Protein AF-A0A9D7GYU9-F1 (afdb_monomer)

Foldseek 3Di:
DDDDDDDDDDDDDDDDDDDDDPPDDDDDDPDDPPDDDDDDDPDDDDPADPQDDQADDDFFDFDPDPAQGKGADAPVRPAGWIWGQHPRTIDIGGDPQGHQDCQWDDQFPDTEHSQKFKEFFAFAAPFPQFDAQPPVNDAPPQWDWDQGPVRHIGTTGDRDPGPGIDIDRDPPPPDPQWDDDPNGRYIYHDHD

Solvent-accessible surface area (backbone atoms only — not comparable to full-atom values): 12347 Å² total; per-residue (Å²): 136,89,84,81,86,84,84,85,82,84,81,88,77,93,76,82,95,72,96,75,87,82,87,76,85,83,81,78,80,79,77,80,83,85,71,84,85,83,79,92,74,92,78,81,85,64,92,47,54,92,87,57,70,84,47,71,71,60,66,69,37,79,37,92,60,62,72,74,43,61,32,59,32,50,52,92,20,79,41,31,29,38,35,35,23,49,89,46,20,27,46,58,47,75,46,90,60,70,56,74,55,83,55,69,43,82,26,84,93,43,73,27,51,44,71,38,29,31,37,42,54,51,54,41,62,65,81,68,85,51,43,73,53,49,96,85,73,56,53,59,94,74,36,34,82,41,75,33,100,85,76,46,69,15,27,32,74,36,85,52,80,44,62,78,37,46,65,39,74,64,77,75,75,52,61,90,59,36,44,74,42,87,92,54,63,36,32,47,36,58,56,88

Structure (mmCIF, N/CA/C/O backbone):
data_AF-A0A9D7GYU9-F1
#
_entry.id   AF-A0A9D7GYU9-F1
#
loop_
_atom_site.group_PDB
_atom_site.id
_atom_site.type_symbol
_atom_site.label_atom_id
_atom_site.label_alt_id
_atom_site.label_comp_id
_atom_site.label_asym_id
_atom_site.label_entity_id
_atom_site.label_seq_id
_atom_site.pdbx_PDB_ins_code
_atom_site.Cartn_x
_atom_site.Cartn_y
_atom_site.Cartn_z
_atom_site.occupancy
_atom_site.B_iso_or_equiv
_atom_site.auth_seq_id
_atom_site.auth_comp_id
_atom_site.auth_asym_id
_atom_site.auth_atom_id
_atom_site.pdbx_PDB_model_num
ATOM 1 N N . MET A 1 1 ? -8.289 -46.573 12.418 1.00 48.44 1 MET A N 1
ATOM 2 C CA . MET A 1 1 ? -9.273 -45.706 13.102 1.00 48.44 1 MET A CA 1
ATOM 3 C C . MET A 1 1 ? -10.042 -44.966 12.017 1.00 48.44 1 MET A C 1
ATOM 5 O O . MET A 1 1 ? -9.411 -44.419 11.126 1.00 48.44 1 MET A O 1
ATOM 9 N N . LYS A 1 2 ? -11.371 -45.110 11.992 1.00 43.56 2 LYS A N 1
ATOM 10 C CA . LYS A 1 2 ? -12.272 -44.644 10.923 1.00 43.56 2 LYS A CA 1
ATOM 11 C C . LYS A 1 2 ? -12.723 -43.215 11.248 1.00 43.56 2 LYS A C 1
ATOM 13 O O . LYS A 1 2 ? -13.426 -43.038 12.236 1.00 43.56 2 LYS A O 1
ATOM 18 N N . THR A 1 3 ? -12.351 -42.227 10.442 1.00 52.41 3 THR A N 1
ATOM 19 C CA . THR A 1 3 ? -12.890 -40.858 10.519 1.00 52.41 3 THR A CA 1
ATOM 20 C C . THR A 1 3 ? -13.956 -40.697 9.441 1.00 52.41 3 THR A C 1
ATOM 22 O O . THR A 1 3 ? -13.675 -40.839 8.253 1.00 52.41 3 THR A O 1
ATOM 25 N N . ALA A 1 4 ? -15.200 -40.4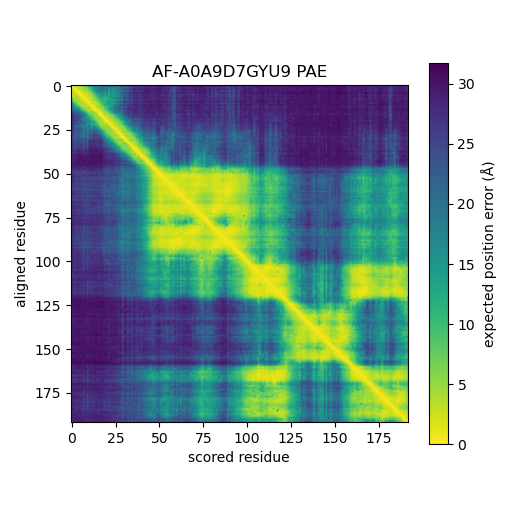81 9.865 1.00 52.06 4 ALA A N 1
ATOM 26 C CA . ALA A 1 4 ? -16.350 -40.300 8.989 1.00 52.06 4 ALA A CA 1
ATOM 27 C C . ALA A 1 4 ? -16.451 -38.837 8.526 1.00 52.06 4 ALA A C 1
ATOM 29 O O . ALA A 1 4 ? -16.429 -37.925 9.351 1.00 52.06 4 ALA A O 1
ATOM 30 N N . LEU A 1 5 ? -16.587 -38.629 7.212 1.00 56.00 5 LEU A N 1
ATOM 31 C CA . LEU A 1 5 ? -17.027 -37.365 6.619 1.00 56.00 5 LEU A CA 1
ATOM 32 C C . LEU A 1 5 ? -18.536 -37.201 6.853 1.00 56.00 5 LEU A C 1
ATOM 34 O O . LEU A 1 5 ? -19.323 -38.029 6.397 1.00 56.00 5 LEU A O 1
ATOM 38 N N . GLY A 1 6 ? -18.938 -36.122 7.523 1.00 53.62 6 GLY A N 1
ATOM 39 C CA . GLY A 1 6 ? -20.327 -35.670 7.572 1.00 53.62 6 GLY A CA 1
ATOM 40 C C . GLY A 1 6 ? -20.597 -34.664 6.455 1.00 53.62 6 GLY A C 1
ATOM 41 O O . GLY A 1 6 ? -20.073 -33.555 6.488 1.00 53.62 6 GLY A O 1
ATOM 42 N N . VAL A 1 7 ? -21.408 -35.050 5.470 1.00 51.19 7 VAL A N 1
ATOM 43 C CA . VAL A 1 7 ? -21.969 -34.146 4.455 1.00 51.19 7 VAL A CA 1
ATOM 44 C C . VAL A 1 7 ? -23.262 -33.560 5.023 1.00 51.19 7 VAL A C 1
ATOM 46 O O . VAL A 1 7 ? -24.203 -34.305 5.291 1.00 51.19 7 VAL A O 1
ATOM 49 N N . VAL A 1 8 ? -23.323 -32.241 5.218 1.00 58.25 8 VAL A N 1
ATOM 50 C CA . VAL A 1 8 ? -24.561 -31.546 5.605 1.00 58.25 8 VAL A CA 1
ATOM 51 C C . VAL A 1 8 ? -25.258 -31.065 4.335 1.00 58.25 8 VAL A C 1
ATOM 53 O O . VAL A 1 8 ? -24.829 -30.106 3.699 1.00 58.25 8 VAL A O 1
ATOM 56 N N . ALA A 1 9 ? -26.332 -31.756 3.958 1.00 47.09 9 ALA A N 1
ATOM 57 C CA . ALA A 1 9 ? -27.260 -31.317 2.925 1.00 47.09 9 ALA A CA 1
ATOM 58 C C . ALA A 1 9 ? -28.289 -30.361 3.547 1.00 47.09 9 ALA A C 1
ATOM 60 O O . ALA A 1 9 ? -29.052 -30.762 4.426 1.00 47.09 9 ALA A O 1
ATOM 61 N N . CYS A 1 10 ? -28.330 -29.108 3.093 1.00 46.62 10 CYS A N 1
ATOM 62 C CA . CYS A 1 10 ? -29.360 -28.152 3.494 1.00 46.62 10 CYS A CA 1
ATOM 63 C C . CYS A 1 10 ? -30.424 -28.087 2.389 1.00 46.62 10 CYS A C 1
ATOM 65 O O . CYS A 1 10 ? -30.183 -27.543 1.313 1.00 46.62 10 CYS A O 1
ATOM 67 N N . SER A 1 11 ? -31.580 -28.709 2.633 1.00 55.97 11 SER A N 1
ATOM 68 C CA . SER A 1 11 ? -32.730 -28.682 1.722 1.00 55.97 11 SER A CA 1
ATOM 69 C C . SER A 1 11 ? -33.543 -27.408 1.957 1.00 55.97 11 SER A C 1
ATOM 71 O O . SER A 1 11 ? -34.073 -27.214 3.049 1.00 55.97 11 SER A O 1
ATOM 73 N N . LEU A 1 12 ? -33.659 -26.541 0.945 1.00 42.69 12 LEU A N 1
ATOM 74 C CA . LEU A 1 12 ? -34.546 -25.375 0.983 1.00 42.69 12 LEU A CA 1
ATOM 75 C C . LEU A 1 12 ? -36.003 -25.818 0.782 1.00 42.69 12 LEU A C 1
ATOM 77 O O . LEU A 1 12 ? -36.376 -26.251 -0.304 1.00 42.69 12 LEU A O 1
ATOM 81 N N . SER A 1 13 ? -36.838 -25.651 1.808 1.00 50.25 13 SER A N 1
ATOM 82 C CA . SER A 1 13 ? -38.298 -25.605 1.662 1.00 50.25 13 SER A CA 1
ATOM 83 C C . SER A 1 13 ? -38.768 -24.163 1.835 1.00 50.25 13 SER A C 1
ATOM 85 O O . SER A 1 13 ? -38.603 -23.573 2.901 1.00 50.25 13 SER A O 1
ATOM 87 N N . LEU A 1 14 ? -39.339 -23.591 0.772 1.00 56.06 14 LEU A N 1
ATOM 88 C CA . LEU A 1 14 ? -40.090 -22.337 0.820 1.00 56.06 14 LEU A CA 1
ATOM 89 C C . LEU A 1 14 ? -41.450 -22.603 1.470 1.00 56.06 14 LEU A C 1
ATOM 91 O O . LEU A 1 14 ? -42.262 -23.248 0.828 1.00 56.06 14 LEU A O 1
ATOM 95 N N . PHE A 1 15 ? -41.722 -22.066 2.663 1.00 49.41 15 PHE A N 1
ATOM 96 C CA . PHE A 1 15 ? -43.059 -21.605 3.072 1.00 49.41 15 PHE A CA 1
ATOM 97 C C . PHE A 1 15 ? -42.962 -20.678 4.304 1.00 49.41 15 PHE A C 1
ATOM 99 O O . PHE A 1 15 ? -42.423 -21.053 5.336 1.00 49.41 15 PHE A O 1
ATOM 106 N N . ALA A 1 16 ? -43.511 -19.469 4.148 1.00 46.59 16 ALA A N 1
ATOM 107 C CA . ALA A 1 16 ? -44.140 -18.605 5.157 1.00 46.59 16 ALA A CA 1
ATOM 108 C C . ALA A 1 16 ? -43.408 -18.276 6.489 1.00 46.59 16 ALA A C 1
ATOM 110 O O . ALA A 1 16 ? -43.445 -19.016 7.466 1.00 46.59 16 ALA A O 1
ATOM 111 N N . THR A 1 17 ? -42.869 -17.049 6.532 1.00 57.91 17 THR A N 1
ATOM 112 C CA . THR A 1 17 ? -42.846 -16.092 7.665 1.00 57.91 17 THR A CA 1
ATOM 113 C C . THR A 1 17 ? -42.891 -16.644 9.095 1.00 57.91 17 THR A C 1
ATOM 115 O O . THR A 1 17 ? -43.937 -16.661 9.738 1.00 57.91 17 THR A O 1
ATOM 118 N N . THR A 1 18 ? -41.715 -16.930 9.648 1.00 49.97 18 THR A N 1
ATOM 119 C CA . THR A 1 18 ? -41.396 -16.750 11.075 1.00 49.97 18 THR A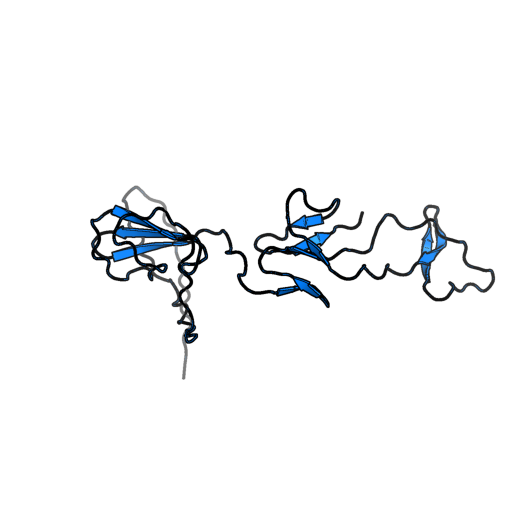 CA 1
ATOM 120 C C . THR A 1 18 ? -39.909 -16.400 11.199 1.00 49.97 18 THR A C 1
ATOM 122 O O . THR A 1 18 ? -39.066 -16.979 10.518 1.00 49.97 18 THR A O 1
ATOM 125 N N . LEU A 1 19 ? -39.587 -15.396 12.020 1.00 53.81 19 LEU A N 1
ATOM 126 C CA . LEU A 1 19 ? -38.215 -14.990 12.340 1.00 53.81 19 LEU A CA 1
ATOM 127 C C . LEU A 1 19 ? -37.494 -16.146 13.048 1.00 53.81 19 LEU A C 1
ATOM 129 O O . LEU A 1 19 ? -37.768 -16.422 14.214 1.00 53.81 19 LEU A O 1
ATOM 133 N N . ILE A 1 20 ? -36.563 -16.798 12.352 1.00 48.88 20 ILE A N 1
ATOM 134 C CA . ILE A 1 20 ? -35.617 -17.745 12.946 1.00 48.88 20 ILE A CA 1
ATOM 135 C C . ILE A 1 20 ? -34.271 -17.032 13.048 1.00 48.88 20 ILE A C 1
ATOM 137 O O . ILE A 1 20 ? -33.632 -16.720 12.044 1.00 48.88 20 ILE A O 1
ATOM 141 N N . ALA A 1 21 ? -33.852 -16.757 14.281 1.00 46.12 21 ALA A N 1
ATOM 142 C CA . ALA A 1 21 ? -32.497 -16.338 14.589 1.00 46.12 21 ALA A CA 1
ATOM 143 C C . ALA A 1 21 ? -31.527 -17.483 14.247 1.00 46.12 21 ALA A C 1
ATOM 145 O O . ALA A 1 21 ? -31.523 -18.524 14.904 1.00 46.12 21 ALA A O 1
ATOM 146 N N . CYS A 1 22 ? -30.701 -17.296 13.217 1.00 38.34 22 CYS A N 1
ATOM 147 C CA . CYS A 1 22 ? -29.569 -18.174 12.937 1.00 38.34 22 CYS A CA 1
ATOM 148 C C . CYS A 1 22 ? -28.406 -17.827 13.874 1.00 38.34 22 CYS A C 1
ATOM 150 O O . CYS A 1 22 ? -27.553 -17.002 13.559 1.00 38.34 22 CYS A O 1
ATOM 152 N N . SER A 1 23 ? -28.355 -18.495 15.023 1.00 55.38 23 SER A N 1
ATOM 153 C CA . SER A 1 23 ? -27.147 -18.601 15.844 1.00 55.38 23 SER A CA 1
ATOM 154 C C . SER A 1 23 ? -26.212 -19.637 15.208 1.00 55.38 23 SER A C 1
ATOM 156 O O . SER A 1 23 ? -26.235 -20.810 15.571 1.00 55.38 23 SER A O 1
ATOM 158 N N . GLY A 1 24 ? -25.434 -19.228 14.205 1.00 40.31 24 GLY A N 1
ATOM 159 C CA . GLY A 1 24 ? -24.415 -20.060 13.558 1.00 40.31 24 GLY A CA 1
ATOM 160 C C . GLY A 1 24 ? -23.018 -19.643 14.003 1.00 40.31 24 GLY A C 1
ATOM 161 O O . GLY A 1 24 ? -22.477 -18.668 13.494 1.00 40.31 24 GLY A O 1
ATOM 162 N N . GLY A 1 25 ? -22.459 -20.362 14.978 1.00 42.97 25 GLY A N 1
ATOM 163 C CA . GLY A 1 25 ? -21.083 -20.196 15.440 1.00 42.97 25 GLY A CA 1
ATOM 164 C C . GLY A 1 25 ? -20.057 -20.739 14.442 1.00 42.97 25 GLY A C 1
ATOM 165 O O . GLY A 1 25 ? -20.310 -21.720 13.746 1.00 42.97 25 GLY A O 1
ATOM 166 N N . GLY A 1 26 ? -18.886 -20.105 14.407 1.00 40.34 26 GLY A N 1
ATOM 167 C CA . GLY A 1 26 ? -17.755 -20.550 13.595 1.00 40.34 26 GLY A CA 1
ATOM 168 C C . GLY A 1 26 ? -16.667 -19.493 13.422 1.00 40.34 26 GLY A C 1
ATOM 169 O O . GLY A 1 26 ? -16.175 -19.317 12.316 1.00 40.34 26 GLY A O 1
ATOM 170 N N . ALA A 1 27 ? -16.308 -18.765 14.482 1.00 37.12 27 ALA A N 1
ATOM 171 C CA . ALA A 1 27 ? -15.095 -17.952 14.477 1.00 37.12 27 ALA A CA 1
ATOM 172 C C . ALA A 1 27 ? -13.945 -18.829 14.982 1.00 37.12 27 ALA A C 1
ATOM 174 O O . ALA A 1 27 ? -13.898 -19.180 16.160 1.00 37.12 27 ALA A O 1
ATOM 175 N N . GLY A 1 28 ? -13.064 -19.234 14.067 1.00 34.34 28 GLY A N 1
ATOM 176 C CA . GLY A 1 28 ? -11.792 -19.847 14.421 1.00 34.34 28 GLY A CA 1
ATOM 177 C C . GLY A 1 28 ? -10.978 -18.878 15.272 1.00 34.34 28 GLY A C 1
ATOM 178 O O . GLY A 1 28 ? -10.829 -17.707 14.924 1.00 34.34 28 GLY A O 1
ATOM 179 N N . SER A 1 29 ? -10.487 -19.367 16.404 1.00 31.77 29 SER A N 1
ATOM 180 C CA . SER A 1 29 ? -9.538 -18.666 17.256 1.00 31.77 29 SER A CA 1
ATOM 181 C C . SER A 1 29 ? -8.261 -18.409 16.461 1.00 31.77 29 SER A C 1
ATOM 183 O O . SER A 1 29 ? -7.601 -19.348 16.024 1.00 31.77 29 SER A O 1
ATOM 185 N N . ILE A 1 30 ? -7.915 -17.142 16.257 1.00 40.81 30 ILE A N 1
ATOM 186 C CA . ILE A 1 30 ? -6.551 -16.767 15.895 1.00 40.81 30 ILE A CA 1
ATOM 187 C C . ILE A 1 30 ? -5.796 -16.750 17.222 1.00 40.81 30 ILE A C 1
ATOM 189 O O . ILE A 1 30 ? -5.962 -15.825 18.017 1.00 40.81 30 ILE A O 1
ATOM 193 N N . ASP A 1 31 ? -5.083 -17.837 17.514 1.00 33.06 31 ASP A N 1
ATOM 194 C CA . ASP A 1 31 ? -4.245 -17.938 18.702 1.00 33.06 31 ASP A CA 1
ATOM 195 C C . ASP A 1 31 ? -3.195 -16.821 18.726 1.00 33.06 31 ASP A C 1
ATOM 197 O O . ASP A 1 31 ? -2.565 -16.479 17.721 1.00 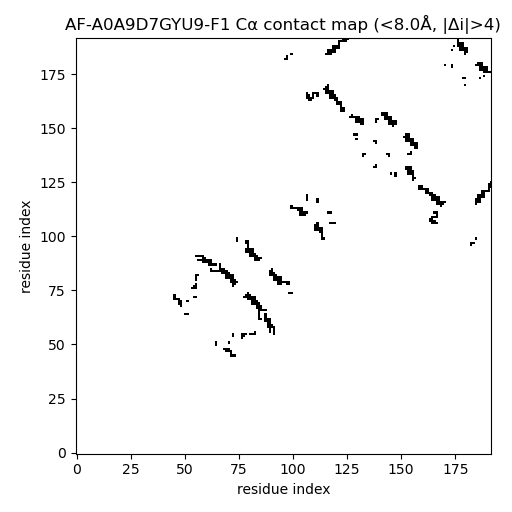33.06 31 ASP A O 1
ATOM 201 N N . SER A 1 32 ? -3.060 -16.251 19.919 1.00 44.47 32 SER A N 1
ATOM 202 C CA . SER A 1 32 ? -2.175 -15.165 20.305 1.00 44.47 32 SER A CA 1
ATOM 203 C C . SER A 1 32 ? -0.734 -15.377 19.843 1.00 44.47 32 SER A C 1
ATOM 205 O O . SER A 1 32 ? -0.050 -16.292 20.301 1.00 44.47 32 SER A O 1
ATOM 207 N N . LEU A 1 33 ? -0.222 -14.447 19.037 1.00 42.91 33 LEU A N 1
ATOM 208 C CA . LEU A 1 33 ? 1.210 -14.170 19.023 1.00 42.91 33 LEU A CA 1
ATOM 209 C C . LEU A 1 33 ? 1.534 -13.343 20.270 1.00 42.91 33 LEU A C 1
ATOM 211 O O . LEU A 1 33 ? 1.377 -12.122 20.297 1.00 42.91 33 LEU A O 1
ATOM 215 N N . ASP A 1 34 ? 1.950 -14.052 21.315 1.00 51.44 34 ASP A N 1
ATOM 216 C CA . ASP A 1 34 ? 2.738 -13.499 22.409 1.00 51.44 34 ASP A CA 1
ATOM 217 C C . ASP A 1 34 ? 4.075 -13.014 21.825 1.00 51.44 34 ASP A C 1
ATOM 219 O O . ASP A 1 34 ? 4.930 -13.805 21.425 1.00 51.44 34 ASP A O 1
ATOM 223 N N . ALA A 1 35 ? 4.221 -11.697 21.691 1.00 46.31 35 ALA A N 1
ATOM 224 C CA . ALA A 1 35 ? 5.501 -11.055 21.441 1.00 46.31 35 ALA A CA 1
ATOM 225 C C . ALA A 1 35 ? 5.761 -10.086 22.594 1.00 46.31 35 ALA A C 1
ATOM 227 O O . ALA A 1 35 ? 5.083 -9.066 22.749 1.00 46.31 35 ALA A O 1
ATOM 228 N N . GLY A 1 36 ? 6.727 -10.480 23.426 1.00 41.00 36 GLY A N 1
ATOM 229 C CA . GLY A 1 36 ? 7.218 -9.761 24.593 1.00 41.00 36 GLY A CA 1
ATOM 230 C C . GLY A 1 36 ? 7.508 -8.283 24.332 1.00 41.00 36 GLY A C 1
ATOM 231 O O . GLY A 1 36 ? 7.882 -7.863 23.238 1.00 41.00 36 GLY A O 1
ATOM 232 N N . GLY A 1 37 ? 7.280 -7.489 25.375 1.00 50.66 37 GLY A N 1
ATOM 233 C CA . GLY A 1 37 ? 7.232 -6.038 25.292 1.00 50.66 37 GLY A CA 1
ATOM 234 C C . GLY A 1 37 ? 8.565 -5.336 25.053 1.00 50.66 37 GLY A C 1
ATOM 235 O O . GLY A 1 37 ? 9.631 -5.860 25.355 1.00 50.66 37 GLY A O 1
ATOM 236 N N . ASN A 1 38 ? 8.463 -4.076 24.620 1.00 39.84 38 ASN A N 1
ATOM 237 C CA . ASN A 1 38 ? 9.078 -2.954 25.326 1.00 39.84 38 ASN A CA 1
ATOM 238 C C . ASN A 1 38 ? 8.492 -1.611 24.846 1.00 39.84 38 ASN A C 1
ATOM 240 O O . ASN A 1 38 ? 8.316 -1.407 23.649 1.00 39.84 38 ASN A O 1
ATOM 244 N N . GLY A 1 39 ? 8.270 -0.684 25.784 1.00 37.78 39 GLY A N 1
ATOM 245 C CA . GLY A 1 39 ? 8.178 0.759 25.523 1.00 37.78 39 GLY A CA 1
ATOM 246 C C . GLY A 1 39 ? 6.808 1.322 25.136 1.00 37.78 39 GLY A C 1
ATOM 247 O O . GLY A 1 39 ? 6.517 1.503 23.957 1.00 37.78 39 GLY A O 1
ATOM 248 N N . SER A 1 40 ? 6.020 1.723 26.140 1.00 43.25 40 SER A N 1
ATOM 249 C CA . SER A 1 40 ? 4.935 2.696 25.969 1.00 43.25 40 SER A CA 1
ATOM 250 C C . SER A 1 40 ? 5.492 3.990 25.377 1.00 43.25 40 SER A C 1
ATOM 252 O O . SER A 1 40 ? 6.259 4.704 26.024 1.00 43.25 40 SER A O 1
ATOM 254 N N . ARG A 1 41 ? 5.110 4.291 24.136 1.00 45.84 41 ARG A N 1
ATOM 255 C CA . ARG A 1 41 ? 5.153 5.646 23.590 1.00 45.84 41 ARG A CA 1
ATOM 256 C C . ARG A 1 41 ? 3.718 6.135 23.522 1.00 45.84 41 ARG A C 1
ATOM 258 O O . ARG A 1 41 ? 2.992 5.827 22.582 1.00 45.84 41 ARG A O 1
ATOM 265 N N . ASP A 1 42 ? 3.326 6.853 24.567 1.00 44.59 42 ASP A N 1
ATOM 266 C CA . ASP A 1 42 ? 2.095 7.629 24.614 1.00 44.59 42 ASP A CA 1
ATOM 267 C C . ASP A 1 42 ? 2.163 8.690 23.511 1.00 44.59 42 ASP A C 1
ATOM 269 O O . ASP A 1 42 ? 2.971 9.617 23.564 1.00 44.59 42 AS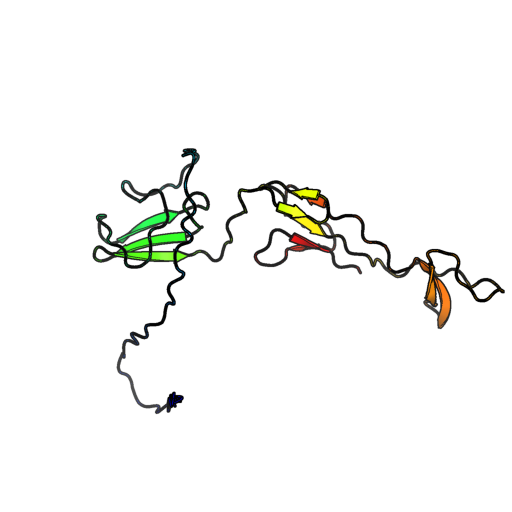P A O 1
ATOM 273 N N . GLY A 1 43 ? 1.369 8.513 22.459 1.00 40.62 43 GLY A N 1
ATOM 274 C CA . GLY A 1 43 ? 1.463 9.363 21.280 1.00 40.62 43 GLY A CA 1
ATOM 275 C C . GLY A 1 43 ? 0.216 9.327 20.414 1.00 40.62 43 GLY A C 1
ATOM 276 O O . GLY A 1 43 ? 0.247 8.751 19.335 1.00 40.62 43 GLY A O 1
ATOM 277 N N . GLY A 1 44 ? -0.843 10.009 20.865 1.00 40.22 44 GLY A N 1
ATOM 278 C CA . GLY A 1 44 ? -1.793 10.655 19.952 1.00 40.22 44 GLY A CA 1
ATOM 279 C C . GLY A 1 44 ? -3.188 10.038 19.820 1.00 40.22 44 GLY A C 1
ATOM 280 O O . GLY A 1 44 ? -3.514 9.486 18.782 1.00 40.22 44 GLY A O 1
ATOM 281 N N . GLY A 1 45 ? -4.039 10.271 20.824 1.00 43.22 45 GLY A N 1
ATOM 282 C CA . GLY A 1 45 ? -5.311 10.971 20.599 1.00 43.22 45 GLY A CA 1
ATOM 283 C C . GLY A 1 45 ? -6.450 10.251 19.875 1.00 43.22 45 GLY A C 1
ATOM 284 O O . GLY A 1 45 ? -7.097 10.874 19.039 1.00 43.22 45 GLY A O 1
ATOM 285 N N . ASP A 1 46 ? -6.775 9.013 20.238 1.00 49.09 46 ASP A N 1
ATOM 286 C CA . ASP A 1 46 ? -8.125 8.513 19.968 1.00 49.09 46 ASP A CA 1
ATOM 287 C C . ASP A 1 46 ? -9.089 9.216 20.935 1.00 49.09 46 ASP A C 1
ATOM 289 O O . ASP A 1 46 ? -8.939 9.124 22.156 1.00 49.09 46 ASP A O 1
ATOM 293 N N . ALA A 1 47 ? -10.061 9.959 20.399 1.00 58.56 47 ALA A N 1
ATOM 294 C CA . ALA A 1 47 ? -11.114 10.653 21.147 1.00 58.56 47 ALA A CA 1
ATOM 295 C C . ALA A 1 47 ? -12.113 9.655 21.766 1.00 58.56 47 ALA A C 1
ATOM 297 O O . ALA A 1 47 ? -13.311 9.671 21.485 1.00 58.56 47 ALA A O 1
ATOM 298 N N . ASN A 1 48 ? -11.601 8.730 22.568 1.00 75.56 48 ASN A N 1
ATOM 299 C CA . ASN A 1 48 ? -12.387 7.720 23.236 1.00 75.56 48 ASN A CA 1
ATOM 300 C C . ASN A 1 48 ? -13.076 8.283 24.468 1.00 75.56 48 ASN A C 1
ATOM 302 O O . ASN A 1 48 ? -12.548 9.147 25.171 1.00 75.56 48 ASN A O 1
ATOM 306 N N . ALA A 1 49 ? -14.256 7.736 24.750 1.00 74.88 49 ALA A N 1
ATOM 307 C CA . ALA A 1 49 ? -14.908 7.951 26.026 1.00 74.88 49 ALA A CA 1
ATOM 308 C C . ALA A 1 49 ? -13.989 7.494 27.173 1.00 74.88 49 ALA A C 1
ATOM 310 O O . ALA A 1 49 ? -13.233 6.523 27.053 1.00 74.88 49 ALA A O 1
ATOM 311 N N . SER A 1 50 ? -14.072 8.191 28.305 1.00 83.31 50 SER A N 1
ATOM 312 C CA . SER A 1 50 ? -13.332 7.845 29.517 1.00 83.31 50 SER A CA 1
ATOM 313 C C . SER A 1 50 ? -13.557 6.373 29.890 1.00 83.31 50 SER A C 1
ATOM 315 O O . SER A 1 50 ? -14.698 5.933 30.024 1.00 83.31 50 SER A O 1
ATOM 317 N N . GLY A 1 51 ? -12.470 5.619 30.080 1.00 86.94 51 GLY A N 1
ATOM 318 C CA . GLY A 1 51 ? -12.509 4.211 30.495 1.00 86.94 51 GLY A CA 1
ATOM 319 C C . GLY A 1 51 ? -12.426 3.176 29.364 1.00 86.94 51 GLY A C 1
ATOM 320 O O . GLY A 1 51 ? -12.432 1.977 29.647 1.00 86.94 51 GLY A O 1
ATOM 321 N N . CYS A 1 52 ? -12.301 3.598 28.103 1.00 90.38 52 CYS A N 1
ATOM 322 C CA . CYS A 1 52 ? -11.902 2.693 27.024 1.00 90.38 52 CYS A CA 1
ATOM 323 C C . CYS A 1 52 ? -10.501 2.094 27.281 1.00 90.38 52 CYS A C 1
ATOM 325 O O . CYS A 1 52 ? -9.623 2.790 27.800 1.00 90.38 52 CYS A O 1
ATOM 327 N N . PRO A 1 53 ? -10.262 0.815 26.932 1.00 90.38 53 PRO A N 1
ATOM 328 C CA . PRO A 1 53 ? -8.945 0.202 27.073 1.00 90.38 53 PRO A CA 1
ATOM 329 C C . PRO A 1 53 ? -7.928 0.842 26.113 1.00 90.38 53 PRO A C 1
ATOM 331 O O . PRO A 1 53 ? -8.297 1.389 25.080 1.00 90.38 53 PRO A O 1
ATOM 334 N N . ALA A 1 54 ? -6.633 0.743 26.427 1.00 86.50 54 ALA A N 1
ATOM 335 C CA . ALA A 1 54 ? -5.567 1.284 25.572 1.00 86.50 54 ALA A CA 1
ATOM 336 C C . ALA A 1 54 ? -5.345 0.476 24.274 1.00 86.50 54 ALA A C 1
ATOM 338 O O . ALA A 1 54 ? -4.775 0.981 23.307 1.00 86.50 54 ALA A O 1
ATOM 339 N N . LYS A 1 55 ? -5.779 -0.789 24.261 1.00 88.56 55 LYS A N 1
ATOM 340 C CA . LYS A 1 55 ? -5.686 -1.711 23.123 1.00 88.56 55 LYS A CA 1
ATOM 341 C C . LYS A 1 55 ? -7.059 -2.278 22.789 1.00 88.56 55 LYS A C 1
ATOM 343 O O . LYS A 1 55 ? -7.900 -2.404 23.681 1.00 88.56 55 LYS A O 1
ATOM 348 N N . LEU A 1 56 ? -7.244 -2.652 21.525 1.00 88.75 56 LEU A N 1
ATOM 349 C CA . LEU A 1 56 ? -8.450 -3.300 21.029 1.00 88.75 56 LEU A CA 1
ATOM 350 C C . LEU A 1 56 ? -8.714 -4.581 21.848 1.00 88.75 56 LEU A C 1
ATOM 352 O O . LEU A 1 56 ? -7.850 -5.463 21.888 1.00 88.75 56 LEU A O 1
ATOM 356 N N . PRO A 1 57 ? -9.857 -4.691 22.547 1.00 92.12 57 PRO A N 1
ATOM 357 C CA . PRO A 1 57 ? -10.173 -5.877 23.331 1.00 92.12 57 PRO A CA 1
ATOM 358 C C . PRO A 1 57 ? -10.511 -7.060 22.419 1.00 92.12 57 PRO A C 1
ATOM 360 O O . PRO A 1 57 ? -10.871 -6.880 21.259 1.00 92.12 57 PRO A O 1
ATOM 363 N N . SER A 1 58 ? -10.466 -8.280 22.952 1.00 92.06 58 SER A N 1
ATOM 364 C CA . SER A 1 58 ? -10.988 -9.452 22.244 1.00 92.06 58 SER A CA 1
ATOM 365 C C . SER A 1 58 ? -12.518 -9.447 22.239 1.00 92.06 58 SER A C 1
ATOM 367 O O . SER A 1 58 ? -13.154 -9.118 23.244 1.00 92.06 58 SER A O 1
ATOM 369 N N . SER A 1 59 ? -13.122 -9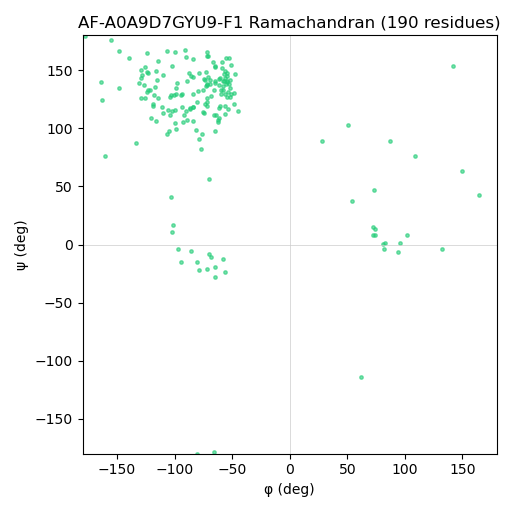.870 21.127 1.00 92.62 59 SER A N 1
ATOM 370 C CA . SER A 1 59 ? -14.577 -10.045 21.048 1.00 92.62 59 SER A CA 1
ATOM 371 C C . SER A 1 59 ? -15.059 -11.044 22.112 1.00 92.62 59 SER A C 1
ATOM 373 O O . SER A 1 59 ? -14.451 -12.096 22.306 1.00 92.62 59 SER A O 1
ATOM 375 N N . GLY A 1 60 ? -16.120 -10.701 22.844 1.00 93.50 60 GLY A N 1
ATOM 376 C CA . GLY A 1 60 ? -16.665 -11.498 23.950 1.00 93.50 60 GLY A CA 1
ATOM 377 C C . GLY A 1 60 ? -15.955 -11.329 25.303 1.00 93.50 60 GLY A C 1
ATOM 378 O O . GLY A 1 60 ? -16.424 -11.873 26.312 1.00 93.50 60 GLY A O 1
ATOM 379 N N . ALA A 1 61 ? -14.865 -10.560 25.382 1.00 95.06 61 ALA A N 1
ATOM 380 C CA . ALA A 1 61 ? -14.251 -10.213 26.663 1.00 95.06 61 ALA A CA 1
ATOM 381 C C . ALA A 1 61 ? -15.196 -9.340 27.511 1.00 95.06 61 ALA A C 1
ATOM 383 O O . ALA A 1 61 ? -16.055 -8.640 26.980 1.00 95.06 61 ALA A O 1
ATOM 384 N N . SER A 1 62 ? -15.068 -9.390 28.837 1.00 95.44 62 SER A N 1
ATOM 385 C CA . SER A 1 62 ? -15.890 -8.577 29.743 1.00 95.44 62 SER A CA 1
ATOM 386 C C . SER A 1 62 ? -15.553 -7.087 29.647 1.00 95.44 62 SER A C 1
ATOM 388 O O . SER A 1 62 ? -14.379 -6.722 29.577 1.00 95.44 62 SER A O 1
ATOM 390 N N . CYS A 1 63 ? -16.570 -6.229 29.712 1.00 93.88 63 CYS A N 1
ATOM 391 C CA . CYS A 1 63 ? -16.432 -4.774 29.754 1.00 93.88 63 CYS A CA 1
ATOM 392 C C . CYS A 1 63 ? -17.185 -4.194 30.959 1.00 93.88 63 CYS A C 1
ATOM 394 O O . CYS A 1 63 ? -18.295 -4.619 31.268 1.00 93.88 63 CYS A O 1
ATOM 396 N N . ALA A 1 64 ? -16.566 -3.231 31.647 1.00 93.62 64 ALA A N 1
ATOM 397 C CA . ALA A 1 64 ? -17.124 -2.565 32.831 1.00 93.62 64 ALA A CA 1
ATOM 398 C C . ALA A 1 64 ? -17.686 -1.162 32.525 1.00 93.62 64 ALA A C 1
ATOM 400 O O . ALA A 1 64 ? -17.978 -0.393 33.438 1.00 93.62 64 ALA A O 1
ATOM 401 N N . LEU A 1 65 ? -17.801 -0.814 31.242 1.00 92.06 65 LEU A N 1
ATOM 402 C CA . LEU A 1 65 ? -18.339 0.468 30.801 1.00 92.06 65 LEU A CA 1
ATOM 403 C C . LEU A 1 65 ? -19.869 0.431 30.731 1.00 92.06 65 LEU A C 1
ATOM 405 O O . LEU A 1 65 ? -20.455 -0.652 30.628 1.00 92.06 65 LEU A O 1
ATOM 409 N N . PRO A 1 66 ? -20.534 1.601 30.751 1.00 92.44 66 PRO A N 1
ATOM 410 C CA . PRO A 1 66 ? -21.959 1.680 30.476 1.00 92.44 66 PRO A CA 1
ATOM 411 C C . PRO A 1 66 ? -22.301 0.979 29.160 1.00 92.44 66 PRO A C 1
ATOM 413 O O . PRO A 1 66 ? -21.553 1.064 28.178 1.00 92.44 66 PRO A O 1
ATOM 416 N N . ALA A 1 67 ? -23.444 0.298 29.134 1.00 89.75 67 ALA A N 1
ATOM 417 C CA . ALA A 1 67 ? -23.936 -0.330 27.919 1.00 89.75 67 ALA A CA 1
ATOM 418 C C . ALA A 1 67 ? -24.030 0.699 26.781 1.00 89.75 67 ALA A C 1
ATOM 420 O O . ALA A 1 67 ? -24.468 1.830 26.985 1.00 89.75 67 ALA A O 1
ATOM 421 N N . SER A 1 68 ? -23.660 0.277 25.576 1.00 90.62 68 SER A N 1
ATOM 422 C CA . SER A 1 68 ? -23.591 1.100 24.364 1.00 90.62 68 SER A CA 1
ATOM 423 C C . SER A 1 68 ? -22.417 2.085 24.302 1.00 90.62 68 SER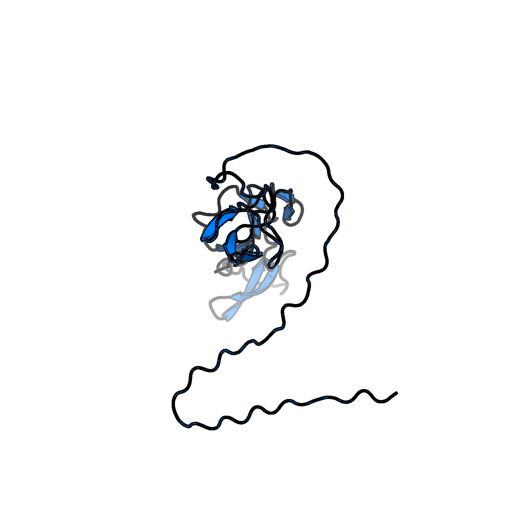 A C 1
ATOM 425 O O . SER A 1 68 ? -22.399 2.956 23.435 1.00 90.62 68 SER A O 1
ATOM 427 N N . THR A 1 69 ? -21.413 1.948 25.175 1.00 93.25 69 THR A N 1
ATOM 428 C CA . THR A 1 69 ? -20.172 2.730 25.049 1.00 93.25 69 THR A CA 1
ATOM 429 C C . THR A 1 69 ? -19.355 2.224 23.860 1.00 93.25 69 THR A C 1
ATOM 431 O O . THR A 1 69 ? -19.001 1.043 23.813 1.00 93.25 69 THR A O 1
ATOM 434 N N . VAL A 1 70 ? -19.058 3.116 22.911 1.00 92.88 70 VAL A N 1
ATOM 435 C CA . VAL A 1 70 ? -18.220 2.845 21.734 1.00 92.88 70 VAL A CA 1
ATOM 436 C C . VAL A 1 70 ? -16.810 3.359 21.991 1.00 92.88 70 VAL A C 1
ATOM 438 O O . VAL A 1 70 ? -16.627 4.521 22.349 1.00 92.88 70 VAL A O 1
ATOM 441 N N . CYS A 1 71 ? -15.826 2.498 21.757 1.00 91.56 71 CYS A N 1
ATOM 442 C CA . CYS A 1 71 ? -14.415 2.849 21.740 1.00 91.56 71 CYS A CA 1
ATOM 443 C C . CYS A 1 71 ? -13.883 2.666 20.315 1.00 91.56 71 CYS A C 1
ATOM 445 O O . CYS A 1 71 ? -14.054 1.598 19.734 1.00 91.56 71 CYS A O 1
ATOM 447 N N . ASN A 1 72 ? -13.265 3.692 19.745 1.00 90.31 72 ASN A N 1
ATOM 448 C CA . ASN A 1 72 ? -12.585 3.649 18.457 1.00 90.31 72 ASN A CA 1
ATOM 449 C C . ASN A 1 72 ? -11.086 3.481 18.693 1.00 90.31 72 ASN A C 1
ATOM 451 O O . ASN A 1 72 ? -10.512 4.153 19.544 1.00 90.31 72 ASN A O 1
ATOM 455 N N . PHE A 1 73 ? -10.461 2.582 17.951 1.00 86.44 73 PHE A N 1
ATOM 456 C CA . PHE A 1 73 ? -9.047 2.271 18.088 1.00 86.44 73 PHE A CA 1
ATOM 457 C C . PHE A 1 73 ? -8.347 2.602 16.788 1.00 86.44 73 PHE A C 1
ATOM 459 O O . PHE A 1 73 ? -8.768 2.166 15.711 1.00 86.44 73 PHE A O 1
ATOM 466 N N . GLY A 1 74 ? -7.270 3.369 16.906 1.00 83.06 74 GLY A N 1
ATOM 467 C CA . GLY A 1 74 ? -6.318 3.556 15.835 1.00 83.06 74 GLY A CA 1
ATOM 468 C C . GLY A 1 74 ? -5.329 2.397 15.734 1.00 83.06 74 GLY A C 1
ATOM 469 O O . GLY A 1 74 ? -5.295 1.442 16.513 1.00 83.06 74 GLY A O 1
ATOM 470 N N . CYS A 1 75 ? -4.434 2.524 14.767 1.00 81.00 75 CYS A N 1
ATOM 471 C CA . CYS A 1 75 ? -3.441 1.502 14.474 1.00 81.00 75 CYS A CA 1
ATOM 472 C C . CYS A 1 75 ? -2.420 1.243 15.577 1.00 81.00 75 CYS A C 1
ATOM 474 O O . CYS A 1 75 ? -1.940 0.119 15.714 1.00 81.00 75 CYS A O 1
ATOM 476 N N . ALA A 1 76 ? -2.136 2.250 16.401 1.00 76.19 76 ALA A N 1
ATOM 477 C CA . ALA A 1 76 ? -1.278 2.098 17.571 1.00 76.19 76 ALA A CA 1
ATOM 478 C C . ALA A 1 76 ? -1.880 1.161 18.641 1.00 76.19 76 ALA A C 1
ATOM 480 O O . ALA A 1 76 ? -1.147 0.623 19.471 1.00 76.19 76 ALA A O 1
ATOM 481 N N . SER A 1 77 ? -3.193 0.916 18.601 1.00 78.44 77 SER A N 1
ATOM 482 C CA . SER A 1 77 ? -3.930 0.161 19.617 1.00 78.44 77 SER A CA 1
ATOM 483 C C . SER A 1 77 ? -4.239 -1.289 19.223 1.00 78.44 77 SER A C 1
ATOM 485 O O . SER A 1 77 ? -5.061 -1.933 19.871 1.00 78.44 77 SER A O 1
ATOM 487 N N . GLY A 1 78 ? -3.561 -1.839 18.209 1.00 67.88 78 GLY A N 1
ATOM 488 C CA . GLY A 1 78 ? -3.707 -3.245 17.799 1.00 67.88 78 GLY A CA 1
ATOM 489 C C . GLY A 1 78 ? -4.569 -3.476 16.555 1.00 67.88 78 GLY A C 1
ATOM 490 O O . GLY A 1 78 ? -4.850 -4.623 16.224 1.00 67.88 78 GLY A O 1
ATOM 491 N N . GLY A 1 79 ? -4.963 -2.412 15.855 1.00 74.75 79 GLY A N 1
ATOM 492 C CA . GLY A 1 79 ? -5.696 -2.482 14.590 1.00 74.75 79 GLY A CA 1
ATOM 493 C C . GLY A 1 79 ? -6.748 -1.380 14.495 1.00 74.75 79 GLY A C 1
ATOM 494 O O . GLY A 1 79 ? -7.222 -0.911 15.531 1.00 74.75 79 GLY A O 1
ATOM 495 N N . PRO A 1 80 ? -7.129 -0.948 13.283 1.00 77.69 80 PRO A N 1
ATOM 496 C CA . PRO A 1 80 ? -8.141 0.074 13.131 1.00 77.69 80 PRO A CA 1
ATOM 497 C C . PRO A 1 80 ? -9.506 -0.597 13.285 1.00 77.69 80 PRO A C 1
ATOM 499 O O . PRO A 1 80 ? -9.846 -1.550 12.581 1.00 77.69 80 PRO A O 1
ATOM 502 N N . GLY A 1 81 ? -10.304 -0.124 14.225 1.00 86.38 81 GLY A N 1
ATOM 503 C CA . GLY A 1 81 ? -11.602 -0.729 14.481 1.00 86.38 81 GLY A CA 1
ATOM 504 C C . GLY A 1 81 ? -12.368 -0.006 15.565 1.00 86.38 81 GLY A C 1
ATOM 505 O O . GLY A 1 81 ? -11.894 0.963 16.156 1.00 86.38 81 GLY A O 1
ATOM 506 N N . SER A 1 82 ? -13.565 -0.496 15.838 1.00 89.69 82 SER A N 1
ATOM 507 C CA . SER A 1 82 ? -14.375 -0.048 16.958 1.00 89.69 82 SER A CA 1
ATOM 508 C C . SER A 1 82 ? -14.739 -1.231 17.845 1.00 89.69 82 SER A C 1
ATOM 510 O O . SER A 1 82 ? -14.878 -2.366 17.387 1.00 89.69 82 SER A O 1
ATOM 512 N N . SER A 1 83 ? -14.877 -0.986 19.142 1.00 91.50 83 SER A N 1
ATOM 513 C CA . SER A 1 83 ? -15.450 -1.947 20.073 1.00 91.50 83 SER A CA 1
ATOM 514 C C . SER A 1 83 ? -16.625 -1.329 20.813 1.00 91.50 83 SER A C 1
ATOM 516 O O . SER A 1 83 ? -16.506 -0.245 21.384 1.00 91.50 83 SER A O 1
ATOM 518 N N . LEU A 1 84 ? -17.740 -2.044 20.848 1.00 94.56 84 LEU A N 1
ATOM 519 C CA . LEU A 1 84 ? -18.955 -1.677 21.562 1.00 94.56 84 LEU A CA 1
ATOM 520 C C . LEU A 1 84 ? -19.067 -2.511 22.840 1.00 94.56 84 LEU A C 1
ATOM 522 O O . LEU A 1 84 ? -19.024 -3.738 22.777 1.00 94.56 84 LEU A O 1
ATOM 526 N N . CYS A 1 85 ? -19.240 -1.870 23.994 1.00 94.75 85 CYS A N 1
ATOM 527 C CA . CYS A 1 85 ? -19.565 -2.570 25.236 1.00 94.75 85 CYS A CA 1
ATOM 528 C C . CYS A 1 85 ? -21.080 -2.803 25.313 1.00 94.75 85 CYS A C 1
ATOM 530 O O . CYS A 1 85 ? -21.852 -1.873 25.552 1.00 94.75 85 CYS A O 1
ATOM 532 N N . GLN A 1 86 ? -21.525 -4.042 25.113 1.00 95.19 86 GLN A N 1
ATOM 533 C CA . GLN A 1 86 ? -22.933 -4.424 25.137 1.00 95.19 86 GLN A CA 1
ATOM 534 C C . GLN A 1 86 ? -23.154 -5.569 26.127 1.00 95.19 86 GLN A C 1
ATOM 536 O O . GLN A 1 86 ? -22.494 -6.602 26.068 1.00 95.19 86 GLN A O 1
ATOM 541 N N . SER A 1 87 ? -24.086 -5.379 27.064 1.00 93.69 87 SER A N 1
ATOM 542 C CA . SER A 1 87 ? -24.425 -6.382 28.088 1.00 93.69 87 SER A CA 1
ATOM 543 C C . SER A 1 87 ? -23.211 -6.875 28.896 1.00 93.69 87 SER A C 1
ATOM 545 O O . SER A 1 87 ? -23.096 -8.059 29.209 1.00 93.69 87 SER A O 1
ATOM 547 N N . GLY A 1 88 ? -22.271 -5.971 29.200 1.00 94.62 88 GLY A N 1
ATOM 548 C CA . GLY A 1 88 ? -21.039 -6.295 29.925 1.00 94.62 88 GLY A CA 1
ATOM 549 C C . GLY A 1 88 ? -20.011 -7.084 29.106 1.00 94.62 88 GLY A C 1
ATOM 550 O O . GLY A 1 88 ? -19.078 -7.645 29.685 1.00 94.62 88 GLY A O 1
ATOM 551 N N . ARG A 1 89 ? -20.161 -7.150 27.775 1.00 95.94 89 ARG A N 1
ATOM 552 C CA . ARG A 1 89 ? -19.238 -7.813 26.845 1.00 95.94 89 ARG A CA 1
ATOM 553 C C . ARG A 1 89 ? -18.822 -6.891 25.697 1.00 95.94 89 ARG A C 1
ATOM 555 O O . ARG A 1 89 ? -19.609 -6.073 25.234 1.00 95.94 89 ARG A O 1
ATOM 562 N N . TRP A 1 90 ? -17.588 -7.035 25.227 1.00 95.12 90 TRP A N 1
ATOM 563 C CA . TRP A 1 90 ? -17.089 -6.329 24.050 1.00 95.12 90 TRP A CA 1
ATOM 564 C C . TRP A 1 90 ? -17.557 -6.997 22.757 1.00 95.12 90 TRP A C 1
ATOM 566 O O . TRP A 1 90 ? -17.379 -8.201 22.579 1.00 95.12 90 TRP A O 1
ATOM 576 N N . THR A 1 91 ? -18.065 -6.199 21.826 1.00 95.12 91 THR A N 1
ATOM 577 C CA . THR A 1 91 ? -18.290 -6.565 20.425 1.00 95.12 91 THR A CA 1
ATOM 578 C C . THR A 1 91 ? -17.306 -5.770 19.579 1.00 95.12 91 THR A C 1
ATOM 580 O O . THR A 1 91 ? -17.343 -4.544 19.608 1.00 95.12 91 THR A O 1
ATOM 583 N N . VAL A 1 92 ? -16.417 -6.445 18.851 1.00 92.44 92 VAL A N 1
ATOM 584 C CA . VAL A 1 92 ? -15.347 -5.803 18.070 1.00 92.44 92 VAL A CA 1
ATOM 585 C C . VAL A 1 92 ? -15.709 -5.806 16.592 1.00 92.44 92 VAL A C 1
ATOM 587 O O . VAL A 1 92 ? -16.018 -6.856 16.034 1.00 92.44 92 VAL A O 1
ATOM 590 N N . GLN A 1 93 ? -15.626 -4.643 15.957 1.00 90.25 93 GLN A N 1
ATOM 591 C CA . GLN A 1 93 ? -15.765 -4.466 14.522 1.00 90.25 93 GLN A CA 1
ATOM 592 C C . GLN A 1 93 ? -14.438 -3.947 13.969 1.00 90.25 93 GLN A C 1
ATOM 594 O O . GLN A 1 93 ? -14.059 -2.794 14.177 1.00 90.25 93 GLN A O 1
ATOM 599 N N . LEU A 1 94 ? -13.708 -4.827 13.289 1.00 84.25 94 LEU A N 1
ATOM 600 C CA . LEU A 1 94 ? -12.473 -4.460 12.607 1.00 84.25 94 LEU A CA 1
ATOM 601 C C . LEU A 1 94 ? -12.815 -3.644 11.360 1.00 84.25 94 LEU A C 1
ATOM 603 O O . LEU A 1 94 ? -13.735 -3.990 10.618 1.00 84.25 94 LEU A O 1
ATOM 607 N N . SER A 1 95 ? -12.076 -2.562 11.136 1.00 80.50 95 SER A N 1
ATOM 608 C CA . SER A 1 95 ? -12.085 -1.885 9.846 1.00 80.50 95 SER A CA 1
ATOM 609 C C . SER A 1 95 ? -11.281 -2.721 8.853 1.00 80.50 95 SER A C 1
ATOM 611 O O . SER A 1 95 ? -10.241 -3.279 9.198 1.00 80.50 95 SER A O 1
ATOM 613 N N . GLU A 1 96 ? -11.733 -2.779 7.603 1.00 74.62 96 GLU A N 1
ATOM 614 C CA . GLU A 1 96 ? -10.954 -3.371 6.507 1.00 74.62 96 GLU A CA 1
ATOM 615 C C . GLU A 1 96 ? -9.742 -2.508 6.123 1.00 74.62 96 GLU A C 1
ATOM 617 O O . GLU A 1 96 ? -8.898 -2.927 5.329 1.00 74.62 96 GLU A O 1
ATOM 622 N N . GLN A 1 97 ? -9.622 -1.296 6.681 1.00 71.81 97 GLN A N 1
ATOM 623 C CA . GLN A 1 97 ? -8.396 -0.521 6.553 1.00 71.81 97 GLN A CA 1
ATOM 624 C C . GLN A 1 97 ? -7.238 -1.292 7.182 1.00 71.81 97 GLN A C 1
ATOM 626 O O . GLN A 1 97 ? -7.227 -1.573 8.369 1.00 71.81 97 GLN A O 1
ATOM 631 N N . ALA A 1 98 ? -6.220 -1.621 6.398 1.00 66.00 98 ALA A N 1
ATOM 632 C CA . ALA A 1 98 ? -4.980 -2.123 6.964 1.00 66.00 98 ALA A CA 1
ATOM 633 C C . ALA A 1 98 ? -4.270 -0.988 7.712 1.00 66.00 98 ALA A C 1
ATOM 635 O O . ALA A 1 98 ? -4.185 0.140 7.216 1.00 66.00 98 ALA A O 1
ATOM 636 N N . CYS A 1 99 ? -3.718 -1.287 8.886 1.00 70.50 99 CYS A N 1
ATOM 637 C CA . CYS A 1 99 ? -2.815 -0.348 9.528 1.00 70.50 99 CYS A CA 1
ATOM 638 C C . CYS A 1 99 ? -1.548 -0.162 8.707 1.00 70.50 99 CYS A C 1
ATOM 640 O O . CYS A 1 99 ? -1.004 -1.152 8.209 1.00 70.50 99 CYS A O 1
ATOM 642 N N . PRO A 1 100 ? -1.041 1.077 8.578 1.00 67.62 100 PRO A N 1
ATOM 643 C CA . PRO A 1 100 ? 0.269 1.255 7.994 1.00 67.62 100 PRO A CA 1
ATOM 644 C C . PRO A 1 100 ? 1.280 0.491 8.869 1.00 67.62 100 PRO A C 1
ATOM 646 O O . PRO A 1 100 ? 1.219 0.600 10.096 1.00 67.62 100 PRO A O 1
ATOM 649 N N . PRO A 1 101 ? 2.185 -0.304 8.271 1.00 66.38 101 PRO A N 1
ATOM 650 C CA . PRO A 1 101 ? 3.263 -0.935 9.012 1.00 66.38 101 PRO A CA 1
ATOM 651 C C . PRO A 1 101 ? 4.058 0.160 9.719 1.00 66.38 101 PRO A C 1
ATOM 653 O O . PRO A 1 101 ? 4.434 1.151 9.096 1.00 66.38 101 PRO A O 1
ATOM 656 N N . THR A 1 102 ? 4.275 -0.014 11.019 1.00 75.81 102 THR A N 1
ATOM 657 C CA . THR A 1 102 ? 5.039 0.910 11.870 1.00 75.81 102 THR A CA 1
ATOM 658 C C . THR A 1 102 ? 6.546 0.719 11.746 1.00 75.81 102 THR A C 1
ATOM 660 O O . THR A 1 102 ? 7.307 1.598 12.140 1.00 75.81 102 THR A O 1
ATOM 663 N N . GLU A 1 103 ? 6.970 -0.399 11.161 1.00 83.00 103 GLU A N 1
ATOM 664 C CA . GLU A 1 103 ? 8.370 -0.749 10.958 1.00 83.00 103 GLU A CA 1
ATOM 665 C C . GLU A 1 103 ? 8.801 -0.508 9.503 1.00 83.00 103 GLU A C 1
ATOM 667 O O . GLU A 1 103 ? 7.973 -0.571 8.583 1.00 83.00 103 GLU A O 1
ATOM 672 N N . PRO A 1 104 ? 10.099 -0.252 9.266 1.00 87.94 104 PRO A N 1
ATOM 673 C CA . PRO A 1 104 ? 10.650 -0.244 7.922 1.00 87.94 104 PRO A CA 1
ATOM 674 C C . PRO A 1 104 ? 10.400 -1.579 7.205 1.00 87.94 104 PRO A C 1
ATOM 676 O O . PRO A 1 104 ? 10.476 -2.647 7.811 1.00 87.94 104 PRO A O 1
ATOM 679 N N . PHE A 1 105 ? 10.132 -1.530 5.903 1.00 87.62 105 PHE A N 1
ATOM 680 C CA . PHE A 1 105 ? 9.823 -2.713 5.098 1.00 87.62 105 PHE A CA 1
ATOM 681 C C . PHE A 1 105 ? 10.675 -2.779 3.830 1.00 87.62 105 PHE A C 1
ATOM 683 O O . PHE A 1 105 ? 11.088 -1.758 3.282 1.00 87.62 105 PHE A O 1
ATOM 690 N N . ALA A 1 106 ? 10.955 -3.993 3.355 1.00 91.69 106 ALA A N 1
ATOM 691 C CA . ALA A 1 106 ? 11.787 -4.198 2.173 1.00 91.69 106 ALA A CA 1
ATOM 692 C C . ALA A 1 106 ? 11.058 -3.794 0.878 1.00 91.69 106 ALA A C 1
ATOM 694 O O . ALA A 1 106 ? 9.897 -4.142 0.661 1.00 91.69 106 ALA A O 1
ATOM 695 N N . CYS A 1 107 ? 11.777 -3.111 -0.011 1.00 90.38 107 CYS A N 1
ATOM 696 C CA . CYS A 1 107 ? 11.354 -2.720 -1.350 1.00 90.38 107 CYS A CA 1
ATOM 697 C C . CYS A 1 107 ? 12.477 -3.061 -2.341 1.00 90.38 107 CYS A C 1
ATOM 699 O O . CYS A 1 107 ? 13.386 -2.272 -2.600 1.00 90.38 107 CYS A O 1
ATOM 701 N N . GLY A 1 108 ? 12.476 -4.293 -2.854 1.00 88.19 108 GLY A N 1
ATOM 702 C CA . GLY A 1 108 ? 13.595 -4.803 -3.649 1.00 88.19 108 GLY A CA 1
ATOM 703 C C . GLY A 1 108 ? 14.893 -4.855 -2.831 1.00 88.19 108 GLY A C 1
ATOM 704 O O . GLY A 1 108 ? 14.996 -5.640 -1.895 1.00 88.19 108 GLY A O 1
ATOM 705 N N . LYS A 1 109 ? 15.886 -4.031 -3.197 1.00 89.94 109 LYS A N 1
ATOM 706 C CA . LYS A 1 109 ? 17.176 -3.910 -2.484 1.00 89.94 109 LYS A CA 1
ATOM 707 C C . LYS A 1 109 ? 17.235 -2.732 -1.503 1.00 89.94 109 LYS A C 1
ATOM 709 O O . LYS A 1 109 ? 18.256 -2.563 -0.844 1.00 89.94 109 LYS A O 1
ATOM 714 N N . THR A 1 110 ? 16.188 -1.909 -1.437 1.00 92.06 110 THR A N 1
ATOM 715 C CA . THR A 1 110 ? 16.091 -0.795 -0.486 1.00 92.06 110 THR A CA 1
ATOM 716 C C . THR A 1 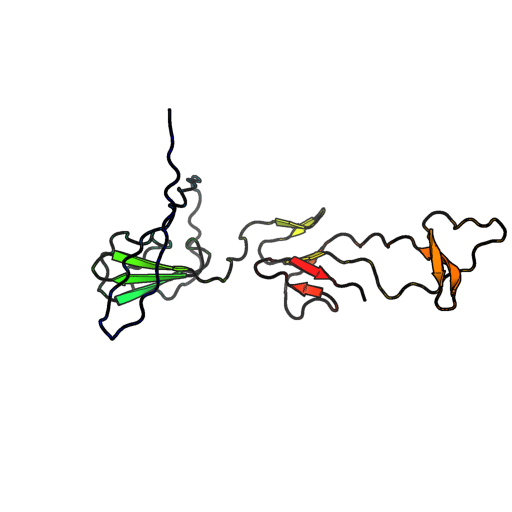110 ? 15.091 -1.114 0.626 1.00 92.06 110 THR A C 1
ATOM 718 O O . THR A 1 110 ? 14.313 -2.064 0.517 1.00 92.06 110 THR A O 1
ATOM 721 N N . THR A 1 111 ? 15.101 -0.318 1.690 1.00 93.69 111 THR A N 1
ATOM 722 C CA . THR A 1 111 ? 14.157 -0.413 2.808 1.00 93.69 111 THR A CA 1
ATOM 723 C C . THR A 1 111 ? 13.373 0.891 2.892 1.00 93.69 111 THR A C 1
ATOM 725 O O . THR A 1 111 ? 13.961 1.956 3.065 1.00 93.69 111 THR A O 1
ATOM 728 N N . CYS A 1 112 ? 12.050 0.812 2.771 1.00 91.62 112 CYS A N 1
ATOM 729 C CA . CYS A 1 112 ? 11.152 1.949 2.924 1.00 91.62 112 CYS A CA 1
ATOM 730 C C . CYS A 1 112 ? 10.796 2.156 4.391 1.00 91.62 112 CYS A C 1
ATOM 732 O O . CYS A 1 112 ? 10.644 1.194 5.143 1.00 91.62 112 CYS A O 1
ATOM 734 N N . THR A 1 113 ? 10.632 3.410 4.803 1.00 91.31 113 THR A N 1
ATOM 735 C CA . THR A 1 113 ? 10.133 3.716 6.148 1.00 91.31 113 THR A CA 1
ATOM 736 C C . THR A 1 113 ? 8.644 3.390 6.276 1.00 91.31 113 THR A C 1
ATOM 738 O O . THR A 1 113 ? 7.918 3.274 5.289 1.00 91.31 113 THR A O 1
ATOM 741 N N . ALA A 1 114 ? 8.157 3.346 7.514 1.00 83.62 114 ALA A N 1
ATOM 742 C CA . ALA A 1 114 ? 6.741 3.227 7.852 1.00 83.62 114 ALA A CA 1
ATOM 743 C C . ALA A 1 114 ? 5.840 4.343 7.284 1.00 83.62 114 ALA A C 1
ATOM 745 O O . ALA A 1 114 ? 4.619 4.212 7.301 1.00 83.62 114 ALA A O 1
ATOM 746 N N . ALA A 1 115 ? 6.383 5.441 6.756 1.00 82.38 115 ALA A N 1
ATOM 747 C CA . ALA A 1 115 ? 5.595 6.485 6.096 1.00 82.38 115 ALA A CA 1
ATOM 748 C C . ALA A 1 115 ? 5.513 6.298 4.569 1.00 82.38 115 ALA A C 1
ATOM 750 O O . ALA A 1 115 ? 4.632 6.868 3.932 1.00 82.38 115 ALA A O 1
ATOM 751 N N . GLN A 1 116 ? 6.366 5.449 3.993 1.00 87.81 116 GLN A N 1
ATOM 752 C CA . GLN A 1 116 ? 6.583 5.364 2.552 1.00 87.81 116 GLN A CA 1
ATOM 753 C C . GLN A 1 116 ? 5.825 4.214 1.873 1.00 87.81 116 GLN A C 1
ATOM 755 O O . GLN A 1 116 ? 5.338 3.283 2.513 1.00 87.81 116 GLN A O 1
ATOM 760 N N . TYR A 1 117 ? 5.750 4.285 0.546 1.00 85.75 117 TYR A N 1
ATOM 761 C CA . TYR A 1 117 ? 5.218 3.275 -0.364 1.00 85.75 117 TYR A CA 1
ATOM 762 C C . TYR A 1 117 ? 6.341 2.747 -1.249 1.00 85.75 117 TYR A C 1
ATOM 764 O O . TYR A 1 117 ? 7.183 3.518 -1.705 1.00 85.75 117 TYR A O 1
ATOM 772 N N . CYS A 1 118 ? 6.336 1.445 -1.523 1.00 90.56 118 CYS A N 1
ATOM 773 C CA . CYS A 1 118 ? 7.275 0.834 -2.456 1.00 90.56 118 CYS A CA 1
ATOM 774 C C . CYS A 1 118 ? 6.732 0.917 -3.882 1.00 90.56 118 CYS A C 1
ATOM 776 O O . CYS A 1 118 ? 5.702 0.323 -4.201 1.00 90.56 118 CYS A O 1
ATOM 778 N N . VAL A 1 119 ? 7.429 1.625 -4.761 1.00 88.50 119 VAL A N 1
ATOM 779 C CA . VAL A 1 119 ? 7.121 1.647 -6.189 1.00 88.50 119 VAL A CA 1
ATOM 780 C C . VAL A 1 119 ? 7.968 0.589 -6.872 1.00 88.50 119 VAL A C 1
ATOM 782 O O . VAL A 1 119 ? 9.196 0.657 -6.851 1.00 88.50 119 VAL A O 1
ATOM 785 N N . THR A 1 120 ? 7.307 -0.393 -7.486 1.00 86.19 120 THR A N 1
ATOM 786 C CA . THR A 1 120 ? 7.971 -1.354 -8.371 1.00 86.19 120 THR A CA 1
ATOM 787 C C . THR A 1 120 ? 7.749 -0.896 -9.809 1.00 86.19 120 THR A C 1
ATOM 789 O O . THR A 1 120 ? 6.657 -1.120 -10.350 1.00 86.19 120 THR A O 1
ATOM 792 N N . PRO A 1 121 ? 8.735 -0.222 -10.429 1.00 75.94 121 PRO A N 1
ATOM 793 C CA . PRO A 1 121 ? 8.614 0.165 -11.820 1.00 75.94 121 PRO A CA 1
ATOM 794 C C . PRO A 1 121 ? 8.555 -1.102 -12.674 1.00 75.94 121 PRO A C 1
ATOM 796 O O . PRO A 1 121 ? 9.228 -2.100 -12.408 1.00 75.94 121 PRO A O 1
ATOM 799 N N . CYS A 1 122 ? 7.709 -1.074 -13.690 1.00 72.38 122 CYS A N 1
ATOM 800 C CA . CYS A 1 122 ? 7.691 -2.097 -14.716 1.00 72.38 122 CYS A CA 1
ATOM 801 C C . CYS A 1 122 ? 8.620 -1.676 -15.852 1.00 72.38 122 CYS A C 1
ATOM 803 O O . CYS A 1 122 ? 9.038 -0.520 -15.945 1.00 72.38 122 CYS A O 1
ATOM 805 N N . CYS A 1 123 ? 8.898 -2.622 -16.737 1.00 67.25 123 CYS A N 1
ATOM 806 C CA . CYS A 1 123 ? 9.610 -2.354 -17.964 1.00 67.25 123 CYS A CA 1
ATOM 807 C C . CYS A 1 123 ? 8.734 -2.702 -19.167 1.00 67.25 123 CYS A C 1
ATOM 809 O O . CYS A 1 123 ? 8.282 -3.838 -19.280 1.00 67.25 123 CYS A O 1
ATOM 811 N N . GLY A 1 124 ? 8.436 -1.707 -20.007 1.00 55.94 124 GLY A N 1
ATOM 812 C CA . GLY A 1 124 ? 7.515 -1.846 -21.139 1.00 55.94 124 GLY A CA 1
ATOM 813 C C . GLY A 1 124 ? 6.773 -0.555 -21.480 1.00 55.94 124 GLY A C 1
ATOM 814 O O . GLY A 1 124 ? 5.557 -0.490 -21.382 1.00 55.94 124 GLY A O 1
ATOM 815 N N . GLY A 1 125 ? 7.510 0.476 -21.888 1.00 53.09 125 GLY A N 1
ATOM 816 C CA . GLY A 1 125 ? 6.903 1.481 -22.763 1.00 53.09 125 GLY A CA 1
ATOM 817 C C . GLY A 1 125 ? 6.538 0.868 -24.128 1.00 53.09 125 GLY A C 1
ATOM 818 O O . GLY A 1 125 ? 6.835 -0.316 -24.360 1.00 53.09 125 GLY A O 1
ATOM 819 N N . PRO A 1 126 ? 5.998 1.662 -25.073 1.00 50.44 126 PRO A N 1
ATOM 820 C CA . PRO A 1 126 ? 5.789 1.198 -26.438 1.00 50.44 126 PRO A CA 1
ATOM 821 C C . PRO A 1 126 ? 7.112 0.667 -26.995 1.00 50.44 126 PRO A C 1
ATOM 823 O O . PRO A 1 126 ? 8.176 1.230 -26.718 1.00 50.44 126 PRO A O 1
ATOM 826 N N . ALA A 1 127 ? 7.047 -0.431 -27.753 1.00 48.28 127 ALA A N 1
ATOM 827 C CA . ALA A 1 127 ? 8.231 -1.068 -28.319 1.00 48.28 127 ALA A CA 1
ATOM 828 C C . ALA A 1 127 ? 9.125 -0.013 -29.001 1.00 48.28 127 ALA A C 1
ATOM 830 O O . ALA A 1 127 ? 8.605 0.795 -29.782 1.00 48.28 127 ALA A O 1
ATOM 831 N N . PRO A 1 128 ? 10.441 0.022 -28.716 1.00 57.19 128 PRO A N 1
ATOM 832 C CA . PRO A 1 128 ? 11.322 0.980 -29.364 1.00 57.19 128 PRO A CA 1
ATOM 833 C C . PRO A 1 128 ? 11.264 0.784 -30.880 1.00 57.19 128 PRO A C 1
ATOM 835 O O . PRO A 1 128 ? 11.019 -0.323 -31.370 1.00 57.19 128 PRO A O 1
ATOM 838 N N . ALA A 1 129 ? 11.502 1.862 -31.631 1.00 60.31 129 ALA A N 1
ATOM 839 C CA . ALA A 1 129 ? 11.755 1.740 -33.058 1.00 60.31 129 ALA A CA 1
ATOM 840 C C . ALA A 1 129 ? 12.893 0.729 -33.244 1.00 60.31 129 ALA A C 1
ATOM 842 O O . ALA A 1 129 ? 13.998 0.931 -32.741 1.00 60.31 129 ALA A O 1
ATOM 843 N N . CYS A 1 130 ? 12.595 -0.392 -33.895 1.00 70.75 130 CYS A N 1
ATOM 844 C CA . CYS A 1 130 ? 13.595 -1.412 -34.134 1.00 70.75 130 CYS A CA 1
ATOM 845 C C . CYS A 1 130 ? 14.724 -0.854 -34.991 1.00 70.75 130 CYS A C 1
ATOM 847 O O . CYS A 1 130 ? 14.473 -0.189 -36.000 1.00 70.75 130 CYS A O 1
ATOM 849 N N . ASN A 1 131 ? 15.945 -1.276 -34.690 1.00 80.62 131 ASN A N 1
ATOM 850 C CA . ASN A 1 131 ? 17.016 -1.188 -35.668 1.00 80.62 131 ASN A CA 1
ATOM 851 C C . ASN A 1 131 ? 16.960 -2.409 -36.600 1.00 80.62 131 ASN A C 1
ATOM 853 O O . ASN A 1 131 ? 16.636 -3.506 -36.133 1.00 80.62 131 ASN A O 1
ATOM 857 N N . PRO A 1 132 ? 17.274 -2.264 -37.899 1.00 78.56 132 PRO A N 1
ATOM 858 C CA . PRO A 1 132 ? 17.451 -3.408 -38.784 1.00 78.56 132 PRO A CA 1
ATOM 859 C C . PRO A 1 132 ? 18.485 -4.380 -38.211 1.00 78.56 132 PRO A C 1
ATOM 861 O O . PRO A 1 132 ? 19.468 -3.960 -37.596 1.00 78.56 132 PRO A O 1
ATOM 864 N N . ILE A 1 133 ? 18.277 -5.678 -38.427 1.00 84.81 133 ILE A N 1
ATOM 865 C CA . ILE A 1 133 ? 19.302 -6.669 -38.094 1.00 84.81 133 ILE A CA 1
ATOM 866 C C . ILE A 1 133 ? 20.504 -6.432 -39.028 1.00 84.81 133 ILE A C 1
ATOM 868 O O . ILE A 1 133 ? 20.292 -6.273 -40.232 1.00 84.81 133 ILE A O 1
ATOM 872 N N . PRO A 1 134 ? 21.749 -6.394 -38.514 1.00 79.94 134 PRO A N 1
ATOM 873 C CA . PRO A 1 134 ? 22.943 -6.341 -39.354 1.00 79.94 134 PRO A CA 1
ATOM 874 C C . PRO A 1 134 ? 22.979 -7.499 -40.359 1.00 79.94 134 PRO A C 1
ATOM 876 O O . PRO A 1 134 ? 22.387 -8.547 -40.109 1.00 79.94 134 PRO A O 1
ATOM 879 N N . ASP A 1 135 ? 23.769 -7.380 -41.428 1.00 82.31 135 ASP A N 1
ATOM 880 C CA . ASP A 1 135 ? 23.913 -8.443 -42.442 1.00 82.31 135 ASP A CA 1
ATOM 881 C C . ASP A 1 135 ? 24.364 -9.794 -41.852 1.00 82.31 135 ASP A C 1
ATOM 883 O O . ASP A 1 135 ? 24.093 -10.855 -42.410 1.00 82.31 135 ASP A O 1
ATOM 887 N N . ALA A 1 136 ? 25.014 -9.767 -40.684 1.00 81.00 136 ALA A N 1
ATOM 888 C CA . ALA A 1 136 ? 25.392 -10.955 -39.922 1.00 81.00 136 ALA A CA 1
ATOM 889 C C . ALA A 1 136 ? 24.197 -11.728 -39.319 1.00 81.00 136 ALA A C 1
ATOM 891 O O . ALA A 1 136 ? 24.388 -12.823 -38.796 1.00 81.00 136 ALA A O 1
ATOM 892 N N . GLY A 1 137 ? 22.982 -11.171 -39.344 1.00 83.31 137 GLY A N 1
ATOM 893 C CA . GLY A 1 137 ? 21.764 -11.817 -38.847 1.00 83.31 137 GLY A CA 1
ATOM 894 C C . GLY A 1 137 ? 21.647 -11.892 -37.319 1.00 83.31 137 GLY A C 1
ATOM 895 O O . GLY A 1 137 ? 20.747 -12.559 -36.814 1.00 83.31 137 GLY A O 1
ATOM 896 N N . VAL A 1 138 ? 22.538 -11.231 -36.572 1.00 87.94 138 VAL A N 1
ATOM 897 C CA . VAL A 1 138 ? 22.611 -11.324 -35.106 1.00 87.94 138 VAL A CA 1
ATOM 898 C C . VAL A 1 138 ? 22.432 -9.953 -34.474 1.00 87.94 138 VAL A C 1
ATOM 900 O O . VAL A 1 138 ? 23.072 -8.977 -34.866 1.00 87.94 138 VAL A O 1
ATOM 903 N N . CYS A 1 139 ? 21.572 -9.896 -33.462 1.00 81.94 139 CYS A N 1
ATOM 904 C CA . CYS A 1 139 ? 21.370 -8.697 -32.673 1.00 81.94 139 CYS A CA 1
ATOM 905 C C . CYS A 1 139 ? 22.572 -8.424 -31.751 1.00 81.94 139 CYS A C 1
ATOM 907 O O . CYS A 1 139 ? 23.120 -9.364 -31.169 1.00 81.94 139 CYS A O 1
ATOM 909 N N . PRO A 1 140 ? 23.018 -7.159 -31.622 1.00 80.56 140 PRO A N 1
ATOM 910 C CA . PRO A 1 140 ? 24.135 -6.812 -30.750 1.00 80.56 140 PRO A CA 1
ATOM 911 C C . PRO A 1 140 ? 23.854 -7.197 -29.291 1.00 80.56 140 PRO A C 1
ATOM 913 O O . PRO A 1 140 ? 22.703 -7.323 -28.864 1.00 80.56 140 PRO A O 1
ATOM 916 N N . ALA A 1 141 ? 24.916 -7.371 -28.502 1.00 78.25 141 ALA A N 1
ATOM 917 C CA . ALA A 1 141 ? 24.790 -7.717 -27.089 1.00 78.25 141 ALA A CA 1
ATOM 918 C C . ALA A 1 141 ? 23.873 -6.722 -26.348 1.00 78.25 141 ALA A C 1
ATOM 920 O O . ALA A 1 141 ? 24.037 -5.512 -26.477 1.00 78.25 141 ALA A O 1
ATOM 921 N N . GLY A 1 142 ? 22.911 -7.243 -25.578 1.00 67.25 142 GLY A N 1
ATOM 922 C CA . GLY A 1 142 ? 21.901 -6.444 -24.867 1.00 67.25 142 GLY A CA 1
ATOM 923 C C . GLY A 1 142 ? 20.576 -6.255 -25.618 1.00 67.25 142 GLY A C 1
ATOM 924 O O . GLY A 1 142 ? 19.611 -5.770 -25.030 1.00 67.25 142 GLY A O 1
ATOM 925 N N . THR A 1 143 ? 20.492 -6.698 -26.874 1.00 74.25 143 THR A N 1
ATOM 926 C CA . THR A 1 143 ? 19.264 -6.650 -27.682 1.00 74.25 143 THR A CA 1
ATOM 927 C C . THR A 1 143 ? 18.755 -8.057 -28.005 1.00 74.25 143 THR A C 1
ATOM 929 O O . THR A 1 143 ? 19.504 -9.035 -27.966 1.00 74.25 143 THR A O 1
ATOM 932 N N . THR A 1 144 ? 17.466 -8.173 -28.311 1.00 73.81 144 THR A N 1
ATOM 933 C CA . THR A 1 144 ? 16.811 -9.421 -28.719 1.00 73.81 144 THR A CA 1
ATOM 934 C C . THR A 1 144 ? 16.138 -9.256 -30.084 1.00 73.81 144 THR A C 1
ATOM 936 O O . THR A 1 144 ? 15.653 -8.162 -30.386 1.00 73.81 144 THR A O 1
ATOM 939 N N . PRO A 1 145 ? 16.065 -10.316 -30.910 1.00 79.94 145 PRO A N 1
ATOM 940 C CA . PRO A 1 145 ? 15.295 -10.281 -32.150 1.00 79.94 145 PRO A CA 1
ATOM 941 C C . PRO A 1 145 ? 13.809 -10.027 -31.870 1.00 79.94 145 PRO A C 1
ATOM 943 O O . PRO A 1 145 ? 13.239 -10.633 -30.963 1.00 79.94 145 PRO A O 1
ATOM 946 N N . SER A 1 146 ? 13.173 -9.164 -32.661 1.00 76.88 146 SER A N 1
ATOM 947 C CA . SER A 1 146 ? 11.733 -8.903 -32.589 1.00 76.88 146 SER A CA 1
ATOM 948 C C . SER A 1 146 ? 11.154 -8.545 -33.959 1.00 76.88 146 SER A C 1
ATOM 950 O O . SER A 1 146 ? 11.880 -8.280 -34.919 1.00 76.88 146 SER A O 1
ATOM 952 N N . THR A 1 147 ? 9.827 -8.567 -34.059 1.00 73.44 147 THR A N 1
ATOM 953 C CA . THR A 1 147 ? 9.088 -8.126 -35.244 1.00 73.44 147 THR A CA 1
ATOM 954 C C . THR A 1 147 ? 8.701 -6.662 -35.082 1.00 73.44 147 THR A C 1
ATOM 956 O O . THR A 1 147 ? 8.142 -6.260 -34.064 1.00 73.44 147 THR A O 1
ATOM 959 N N . CYS A 1 148 ? 8.999 -5.860 -36.095 1.00 69.75 148 CYS A N 1
ATOM 960 C CA . CYS A 1 148 ? 8.811 -4.417 -36.055 1.00 69.75 148 CYS A CA 1
ATOM 961 C C . CYS A 1 148 ? 7.426 -4.025 -36.564 1.00 69.75 148 CYS A C 1
ATOM 963 O O . CYS A 1 148 ? 6.771 -4.793 -37.274 1.00 69.75 148 CYS A O 1
ATOM 965 N N . ASN A 1 149 ? 6.980 -2.814 -36.225 1.00 61.00 149 ASN A N 1
ATOM 966 C CA . ASN A 1 149 ? 5.719 -2.267 -36.725 1.00 61.00 149 ASN A CA 1
ATOM 967 C C . ASN A 1 149 ? 5.848 -2.073 -38.252 1.00 61.00 149 ASN A C 1
ATOM 969 O O . ASN A 1 149 ? 6.494 -1.136 -38.710 1.00 61.00 149 ASN A O 1
ATOM 973 N N . GLY A 1 150 ? 5.348 -3.037 -39.029 1.00 66.88 150 GLY A N 1
ATOM 974 C CA . GLY A 1 150 ? 5.646 -3.193 -40.462 1.00 66.88 150 GLY A CA 1
ATOM 975 C C . GLY A 1 150 ? 6.028 -4.618 -40.889 1.00 66.88 150 GLY A C 1
ATOM 976 O O . GLY A 1 150 ? 6.208 -4.865 -42.076 1.00 66.88 150 GLY A O 1
ATOM 977 N N . GLY A 1 151 ? 6.138 -5.564 -39.948 1.00 69.94 151 GLY A N 1
ATOM 978 C CA . GLY A 1 151 ? 6.324 -6.994 -40.228 1.00 69.94 151 GLY A CA 1
ATOM 979 C C . GLY A 1 151 ? 7.759 -7.419 -40.554 1.00 69.94 151 GLY A C 1
ATOM 980 O O . GLY A 1 151 ? 7.999 -8.599 -40.794 1.00 69.94 151 GLY A O 1
ATOM 981 N N . LEU A 1 152 ? 8.715 -6.486 -40.548 1.00 77.25 152 LEU A N 1
ATOM 982 C CA . LEU A 1 152 ? 10.128 -6.779 -40.789 1.00 77.25 152 LEU A CA 1
ATOM 983 C C . LEU A 1 152 ? 10.853 -7.163 -39.488 1.00 77.25 152 LEU A C 1
ATOM 985 O O . LEU A 1 152 ? 10.492 -6.658 -38.421 1.00 77.25 152 LEU A O 1
ATOM 989 N N . PRO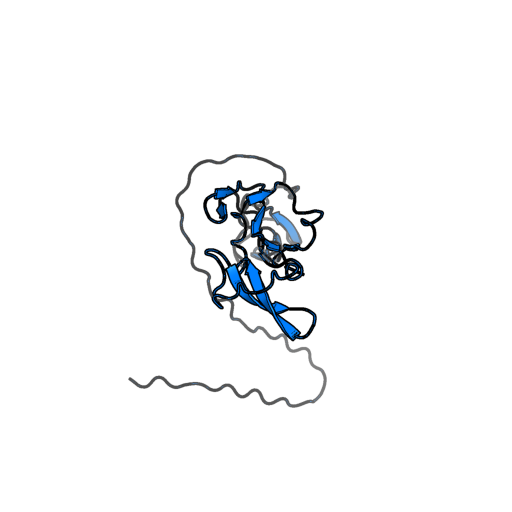 A 1 153 ? 11.866 -8.045 -39.551 1.00 80.75 153 PRO A N 1
ATOM 990 C CA . PRO A 1 153 ? 12.685 -8.385 -38.396 1.00 80.75 153 PRO A CA 1
ATOM 991 C C . PRO A 1 153 ? 13.608 -7.221 -38.012 1.00 80.75 153 PRO A C 1
ATOM 993 O O . PRO A 1 153 ? 14.150 -6.526 -38.873 1.00 80.75 153 PRO A O 1
ATOM 996 N N . GLY A 1 154 ? 13.827 -7.040 -36.712 1.00 83.19 154 GLY A N 1
ATOM 997 C CA . GLY A 1 154 ? 14.750 -6.046 -36.179 1.00 83.19 154 GLY A CA 1
ATOM 998 C C . GLY A 1 154 ? 15.278 -6.418 -34.800 1.00 83.19 154 GLY A C 1
ATOM 999 O O . GLY A 1 154 ? 14.882 -7.422 -34.205 1.00 83.19 154 GLY A O 1
ATOM 1000 N N . CYS A 1 155 ? 16.189 -5.593 -34.301 1.00 80.94 155 CYS A N 1
ATOM 1001 C CA . CYS A 1 155 ? 16.707 -5.682 -32.948 1.00 80.94 155 CYS A CA 1
ATOM 1002 C C . CYS A 1 155 ? 16.010 -4.648 -32.078 1.00 80.94 155 CYS A C 1
ATOM 1004 O O . CYS A 1 155 ? 15.953 -3.462 -32.417 1.00 80.94 155 CYS A O 1
ATOM 1006 N N . VAL A 1 156 ? 15.490 -5.122 -30.955 1.00 76.25 156 VAL A N 1
ATOM 1007 C CA . VAL A 1 156 ? 14.965 -4.285 -29.882 1.00 76.25 156 VAL A CA 1
ATOM 1008 C C . VAL A 1 156 ? 15.820 -4.516 -28.656 1.00 76.25 156 VAL A C 1
ATOM 1010 O O . VAL A 1 156 ? 16.341 -5.617 -28.464 1.00 76.25 156 VAL A O 1
ATOM 1013 N N . ASP A 1 157 ? 15.963 -3.499 -27.819 1.00 71.50 157 ASP A N 1
ATOM 1014 C CA . ASP A 1 157 ? 16.534 -3.708 -26.495 1.00 71.50 157 ASP A CA 1
ATOM 1015 C C . ASP A 1 157 ? 15.777 -4.853 -25.809 1.00 71.50 157 ASP A C 1
ATOM 1017 O O . ASP A 1 157 ? 14.547 -4.939 -25.908 1.00 71.50 157 ASP A O 1
ATOM 1021 N N . GLY A 1 158 ? 16.518 -5.782 -25.188 1.00 61.91 158 GLY A N 1
ATOM 1022 C CA . GLY A 1 158 ? 15.911 -6.892 -24.449 1.00 61.91 158 GLY A CA 1
ATOM 1023 C C . GLY A 1 158 ? 14.902 -6.362 -23.423 1.00 61.91 158 GLY A C 1
ATOM 1024 O O . GLY A 1 158 ? 14.980 -5.174 -23.094 1.00 61.91 158 GLY A O 1
ATOM 1025 N N . PRO A 1 159 ? 13.957 -7.191 -22.918 1.00 59.44 159 PRO A N 1
ATOM 1026 C CA . PRO A 1 159 ? 12.922 -6.737 -21.984 1.00 59.44 159 PRO A CA 1
ATOM 1027 C C . PRO A 1 159 ? 13.601 -5.871 -20.942 1.00 59.44 159 PRO A C 1
ATOM 1029 O O . PRO A 1 159 ? 14.531 -6.349 -20.287 1.00 59.44 159 PRO A O 1
ATOM 1032 N N . CYS A 1 160 ? 13.259 -4.578 -20.926 1.00 61.94 160 CYS A N 1
ATOM 1033 C CA . CYS A 1 160 ? 14.151 -3.636 -20.280 1.00 61.94 160 CYS A CA 1
ATOM 1034 C C . CYS A 1 160 ? 14.348 -4.080 -18.829 1.00 61.94 160 CYS A C 1
ATOM 1036 O O . CYS A 1 160 ? 13.436 -4.623 -18.201 1.00 61.94 160 CYS A O 1
ATOM 1038 N N . THR A 1 161 ? 15.566 -3.960 -18.312 1.00 64.88 161 THR A N 1
ATOM 1039 C CA . THR A 1 161 ? 15.783 -4.244 -16.898 1.00 64.88 161 THR A CA 1
ATOM 1040 C C . THR A 1 161 ? 14.999 -3.175 -16.142 1.00 64.88 161 THR A C 1
ATOM 1042 O O . THR A 1 161 ? 15.376 -2.003 -16.256 1.00 64.88 161 THR A O 1
ATOM 1045 N N . PRO A 1 162 ? 13.900 -3.513 -15.432 1.00 65.75 162 PRO A N 1
ATOM 1046 C CA . PRO A 1 162 ? 13.147 -2.509 -14.700 1.00 65.75 162 PRO A CA 1
ATOM 1047 C C . PRO A 1 162 ? 14.110 -1.789 -13.759 1.00 65.75 162 PRO A C 1
ATOM 1049 O O . PRO A 1 162 ? 14.967 -2.449 -13.153 1.00 65.75 162 PRO A O 1
ATOM 1052 N N . PRO A 1 163 ? 14.012 -0.453 -13.640 1.00 74.56 163 PRO A N 1
ATOM 1053 C CA . PRO A 1 163 ? 14.774 0.264 -12.637 1.00 74.56 163 PRO A CA 1
ATOM 1054 C C . PRO A 1 163 ? 14.582 -0.386 -11.265 1.00 74.56 163 PRO A C 1
ATOM 1056 O O . PRO A 1 163 ? 13.576 -1.050 -10.996 1.00 74.56 163 PRO A O 1
ATOM 1059 N N . ALA A 1 164 ? 15.556 -0.213 -10.377 1.00 82.56 164 ALA A N 1
ATOM 1060 C CA . ALA A 1 164 ? 15.403 -0.732 -9.027 1.00 82.56 164 ALA A CA 1
ATOM 1061 C C . ALA A 1 164 ? 14.141 -0.125 -8.370 1.00 82.56 164 ALA A C 1
ATOM 1063 O O . ALA A 1 164 ? 13.871 1.065 -8.565 1.00 82.56 164 ALA A O 1
ATOM 1064 N N . PRO A 1 165 ? 13.374 -0.911 -7.591 1.00 89.00 165 PRO A N 1
ATOM 1065 C CA . PRO A 1 165 ? 12.278 -0.378 -6.792 1.00 89.00 165 PRO A CA 1
ATOM 1066 C C . PRO A 1 165 ? 12.746 0.757 -5.875 1.00 89.00 165 PRO A C 1
ATOM 1068 O O . PRO A 1 165 ? 13.883 0.744 -5.395 1.00 89.00 165 PRO A O 1
ATOM 1071 N N . TYR A 1 166 ? 11.871 1.728 -5.621 1.00 91.00 166 TYR A N 1
ATOM 1072 C CA . TYR A 1 166 ? 12.178 2.904 -4.804 1.00 91.00 166 TYR A CA 1
ATOM 1073 C C . TYR A 1 166 ? 11.011 3.282 -3.887 1.00 91.00 166 TYR A C 1
ATOM 1075 O O . TYR A 1 166 ? 9.872 2.871 -4.101 1.00 91.00 166 TYR A O 1
ATOM 1083 N N . CYS A 1 167 ? 11.307 4.059 -2.846 1.00 92.62 167 CYS A N 1
ATOM 1084 C CA . CYS A 1 167 ? 10.338 4.470 -1.832 1.00 92.62 167 CYS A CA 1
ATOM 1085 C C . CYS A 1 167 ? 9.793 5.873 -2.130 1.00 92.62 167 CYS A C 1
ATOM 1087 O O . CYS A 1 167 ? 10.562 6.757 -2.503 1.00 92.62 167 CYS A O 1
ATOM 1089 N N . VAL A 1 168 ? 8.489 6.088 -1.938 1.00 90.38 168 VAL A N 1
ATOM 1090 C CA . VAL A 1 168 ? 7.832 7.403 -2.071 1.00 90.38 168 VAL A CA 1
ATOM 1091 C C . VAL A 1 168 ? 6.994 7.727 -0.841 1.00 90.38 168 VAL A C 1
ATOM 1093 O O . VAL A 1 168 ? 6.368 6.837 -0.274 1.00 90.38 168 VAL A O 1
ATOM 1096 N N . ASP A 1 169 ? 6.956 8.991 -0.425 1.00 84.88 169 ASP A N 1
ATOM 1097 C CA . ASP A 1 169 ? 6.297 9.392 0.828 1.00 84.88 169 ASP A CA 1
ATOM 1098 C C . ASP A 1 169 ? 4.764 9.502 0.724 1.00 84.88 169 ASP A C 1
ATOM 1100 O O . ASP A 1 169 ? 4.074 9.402 1.735 1.00 84.88 169 ASP A O 1
ATOM 1104 N N . SER A 1 170 ? 4.205 9.684 -0.482 1.00 75.50 170 SER A N 1
ATOM 1105 C CA . SER A 1 170 ? 2.759 9.870 -0.689 1.00 75.50 170 SER A CA 1
ATOM 1106 C C . SER A 1 170 ? 2.201 8.955 -1.783 1.00 75.50 170 SER A C 1
ATOM 1108 O O . SER A 1 170 ? 2.828 8.818 -2.836 1.00 75.50 170 SER A O 1
ATOM 1110 N N . PRO A 1 171 ? 1.005 8.368 -1.580 1.00 66.81 171 PRO A N 1
ATOM 1111 C CA . PRO A 1 171 ? 0.331 7.550 -2.577 1.00 66.81 171 PRO A CA 1
ATOM 1112 C C . PRO A 1 171 ? -0.529 8.354 -3.564 1.00 66.81 171 PRO A C 1
ATOM 1114 O O . PRO A 1 171 ? -1.112 7.763 -4.473 1.00 66.81 171 PRO A O 1
ATOM 1117 N N . SER A 1 172 ? -0.678 9.668 -3.359 1.00 71.12 172 SER A N 1
ATOM 1118 C CA . SER A 1 172 ? -1.622 10.498 -4.108 1.00 71.12 172 SER A CA 1
ATOM 1119 C C . SER A 1 172 ? -0.963 11.756 -4.689 1.00 71.12 172 SER A C 1
ATOM 1121 O O . SER A 1 172 ? -0.418 12.552 -3.915 1.00 71.12 172 SER A O 1
ATOM 1123 N N . PRO A 1 173 ? -1.086 11.986 -6.011 1.00 68.56 173 PRO A N 1
ATOM 1124 C CA . PRO A 1 173 ? -1.549 11.014 -7.009 1.00 68.56 173 PRO A CA 1
ATOM 1125 C C . PRO A 1 173 ? -0.562 9.833 -7.123 1.00 68.56 173 PRO A C 1
ATOM 1127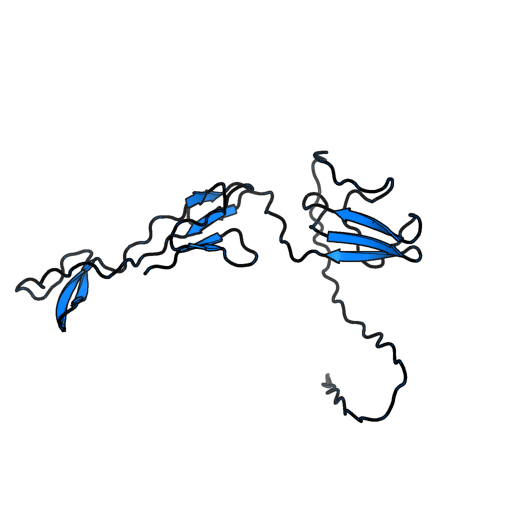 O O . PRO A 1 173 ? 0.624 10.010 -6.831 1.00 68.56 173 PRO A O 1
ATOM 1130 N N . PRO A 1 174 ? -1.012 8.634 -7.539 1.00 68.88 174 PRO A N 1
ATOM 1131 C CA . PRO A 1 174 ? -0.082 7.561 -7.869 1.00 68.88 174 PRO A CA 1
ATOM 1132 C C . PRO A 1 174 ? 0.899 8.048 -8.948 1.00 68.88 174 PRO A C 1
ATOM 1134 O O . PRO A 1 174 ? 0.511 8.870 -9.788 1.00 68.88 174 PRO A O 1
ATOM 1137 N N . PRO A 1 175 ? 2.147 7.544 -8.974 1.00 72.00 175 PRO A N 1
ATOM 1138 C CA . PRO A 1 175 ? 3.037 7.808 -10.096 1.00 72.00 175 PRO A CA 1
ATOM 1139 C C . PRO A 1 175 ? 2.334 7.428 -11.407 1.00 72.00 175 PRO A C 1
ATOM 1141 O O . PRO A 1 175 ? 1.633 6.414 -11.463 1.00 72.00 175 PRO A O 1
ATOM 1144 N N . SER A 1 176 ? 2.478 8.254 -12.444 1.00 75.56 176 SER A N 1
ATOM 1145 C CA . SER A 1 176 ? 1.802 8.049 -13.728 1.00 75.56 176 SER A CA 1
ATOM 1146 C C . SER A 1 176 ? 2.023 6.630 -14.256 1.00 75.56 176 SER A C 1
ATOM 1148 O O . SER A 1 176 ? 3.155 6.159 -14.321 1.00 75.56 176 SER A O 1
ATOM 1150 N N . GLY A 1 177 ? 0.934 5.954 -14.630 1.00 72.56 177 GLY A N 1
ATOM 1151 C CA . GLY A 1 177 ? 0.972 4.567 -15.098 1.00 72.56 177 GLY A CA 1
ATOM 1152 C C . GLY A 1 177 ? 0.999 3.518 -13.985 1.00 72.56 177 GLY A C 1
ATOM 1153 O O . GLY A 1 177 ? 1.024 2.336 -14.296 1.00 72.56 177 GLY A O 1
ATOM 1154 N N . CYS A 1 178 ? 0.956 3.891 -12.703 1.00 77.31 178 CYS A N 1
ATOM 1155 C CA . CYS A 1 178 ? 0.989 2.940 -11.593 1.00 77.31 178 CYS A CA 1
ATOM 1156 C C . CYS A 1 178 ? -0.338 2.844 -10.839 1.00 77.31 178 CYS A C 1
ATOM 1158 O O . CYS A 1 178 ? -1.072 3.816 -10.683 1.00 77.31 178 CYS A O 1
ATOM 1160 N N . THR A 1 179 ? -0.653 1.642 -10.358 1.00 81.19 179 THR A N 1
ATOM 1161 C CA . THR A 1 179 ? -1.859 1.351 -9.576 1.00 81.19 179 THR A CA 1
ATOM 1162 C C . THR A 1 179 ? -1.463 0.880 -8.182 1.00 81.19 179 THR A C 1
ATOM 1164 O O . THR A 1 179 ? -0.540 0.075 -8.033 1.00 81.19 179 THR A O 1
ATOM 1167 N N . LEU A 1 180 ? -2.141 1.405 -7.157 1.00 79.12 180 LEU A N 1
ATOM 1168 C CA . LEU A 1 180 ? -1.981 0.938 -5.781 1.00 79.12 180 LEU A CA 1
ATOM 1169 C C . LEU A 1 180 ? -2.547 -0.480 -5.673 1.00 79.12 180 LEU A C 1
ATOM 1171 O O . LEU A 1 180 ? -3.693 -0.722 -6.054 1.00 79.12 180 LEU A O 1
ATOM 1175 N N . GLU A 1 181 ? -1.765 -1.420 -5.152 1.00 76.25 181 GLU A N 1
ATOM 1176 C CA . GLU A 1 181 ? -2.278 -2.756 -4.866 1.00 76.25 181 GLU A CA 1
ATOM 1177 C C . GLU A 1 181 ? -3.228 -2.709 -3.658 1.00 76.25 181 GLU A C 1
ATOM 1179 O O . GLU A 1 181 ? -2.865 -2.220 -2.586 1.00 76.25 181 GLU A O 1
ATOM 1184 N N . ALA A 1 182 ? -4.448 -3.229 -3.820 1.00 70.06 182 ALA A N 1
ATOM 1185 C CA . ALA A 1 182 ? -5.455 -3.235 -2.761 1.00 70.06 182 ALA A CA 1
ATOM 1186 C C . ALA A 1 182 ? -4.916 -3.900 -1.481 1.00 70.06 182 ALA A C 1
ATOM 1188 O O . ALA A 1 182 ? -4.392 -5.015 -1.518 1.00 70.06 182 ALA A O 1
ATOM 1189 N N . GLY A 1 183 ? -5.028 -3.194 -0.352 1.00 67.62 183 GLY A N 1
ATOM 1190 C CA . GLY A 1 183 ? -4.553 -3.670 0.950 1.00 67.62 183 GLY A CA 1
ATOM 1191 C C . GLY A 1 183 ? -3.029 -3.688 1.126 1.00 67.62 183 GLY A C 1
ATOM 1192 O O . GLY A 1 183 ? -2.551 -4.213 2.129 1.00 67.62 183 GLY A O 1
ATOM 1193 N N . LYS A 1 184 ? -2.249 -3.126 0.190 1.00 74.44 184 LYS A N 1
ATOM 1194 C CA . LYS A 1 184 ? -0.782 -3.061 0.273 1.00 74.44 184 LYS A CA 1
ATOM 1195 C C . LYS A 1 184 ? -0.266 -1.627 0.158 1.00 74.44 184 LYS A C 1
ATOM 1197 O O . LYS A 1 184 ? -0.954 -0.722 -0.302 1.00 74.44 184 LYS A O 1
ATOM 1202 N N . ARG A 1 185 ? 1.000 -1.430 0.538 1.00 73.19 185 ARG A N 1
ATOM 1203 C CA . ARG A 1 185 ? 1.751 -0.173 0.342 1.00 73.19 185 ARG A CA 1
ATOM 1204 C C . ARG A 1 185 ? 2.728 -0.277 -0.816 1.00 73.19 185 ARG A C 1
ATOM 1206 O O . ARG A 1 185 ? 3.868 0.180 -0.740 1.00 73.19 185 ARG A O 1
ATOM 1213 N N . SER A 1 186 ? 2.270 -0.920 -1.877 1.00 77.69 186 SER A N 1
ATOM 1214 C CA . SER A 1 186 ? 3.022 -1.117 -3.100 1.00 77.69 186 SER A CA 1
ATOM 1215 C C . SER A 1 186 ? 2.256 -0.554 -4.286 1.00 77.69 186 SER A C 1
ATOM 1217 O O . SER A 1 186 ? 1.059 -0.793 -4.453 1.00 77.69 186 SER A O 1
ATOM 1219 N N . PHE A 1 187 ? 2.971 0.199 -5.115 1.00 79.69 187 PHE A N 1
ATOM 1220 C CA . PHE A 1 187 ? 2.516 0.563 -6.446 1.00 79.69 187 PHE A CA 1
ATOM 1221 C C . PHE A 1 187 ? 3.081 -0.426 -7.444 1.00 79.69 187 PHE A C 1
ATOM 1223 O O . PHE A 1 187 ? 4.297 -0.648 -7.497 1.00 79.69 187 PHE A O 1
ATOM 1230 N N . ARG A 1 188 ? 2.193 -0.973 -8.271 1.00 76.81 188 ARG A N 1
ATOM 1231 C CA . ARG A 1 188 ? 2.583 -1.720 -9.456 1.00 76.81 188 ARG A CA 1
ATOM 1232 C C . ARG A 1 188 ? 2.386 -0.828 -10.663 1.00 76.81 188 ARG A C 1
ATOM 1234 O O . ARG A 1 188 ? 1.264 -0.429 -10.967 1.00 76.81 188 ARG A O 1
ATOM 1241 N N . CYS A 1 189 ? 3.483 -0.497 -11.324 1.00 78.06 189 CYS A N 1
ATOM 1242 C CA . CYS A 1 189 ? 3.413 0.243 -12.568 1.00 78.06 189 CYS A CA 1
ATOM 1243 C C . CYS A 1 189 ? 2.957 -0.685 -13.696 1.00 78.06 189 CYS A C 1
ATOM 1245 O O . CYS A 1 189 ? 3.412 -1.826 -13.797 1.00 78.06 189 CYS A O 1
ATOM 1247 N N . LEU A 1 190 ? 2.000 -0.215 -14.488 1.00 65.75 190 LEU A N 1
ATOM 1248 C CA . LEU A 1 190 ? 1.640 -0.777 -15.775 1.00 65.75 190 LEU A CA 1
ATOM 1249 C C . LEU A 1 190 ? 2.496 -0.112 -16.839 1.00 65.75 190 LEU A C 1
ATOM 1251 O O . LEU A 1 190 ? 2.794 1.079 -16.802 1.00 65.75 190 LEU A O 1
ATOM 1255 N N . CYS A 1 191 ? 2.898 -0.947 -17.771 1.00 65.19 191 CYS A N 1
ATOM 1256 C CA . CYS A 1 191 ? 3.780 -0.620 -18.858 1.00 65.19 191 CYS A CA 1
ATOM 1257 C C . CYS A 1 191 ? 2.907 -0.656 -20.109 1.00 65.19 191 CYS A C 1
ATOM 1259 O O . CYS A 1 191 ? 2.311 -1.699 -20.388 1.00 65.19 191 CYS A O 1
ATOM 1261 N N . ALA A 1 192 ? 2.714 0.510 -20.729 1.00 52.06 192 ALA A N 1
ATOM 1262 C CA . ALA A 1 192 ? 1.870 0.725 -21.902 1.00 52.06 192 ALA A CA 1
ATOM 1263 C C . ALA A 1 192 ? 2.738 0.937 -23.139 1.00 52.06 192 ALA A C 1
ATOM 1265 O O . ALA A 1 192 ? 3.722 1.699 -23.012 1.00 52.06 192 ALA A O 1
#

pLDDT: mean 71.82, std 17.7, range [31.77, 95.94]

Sequence (192 aa):
MKTALGVVACSLSLFATTLIACSGGGAGSIDSLDAGGNGSRDGGGDANASGCPAKLPSSGASCALPASTVCNFGCASGGPGSSLCQSGRWTVQLSEQACPPTEPFACGKTTCTAAQYCVTPCCGGPAPACNPIPDAGVCPAGTTPSTCNGGLPGCVDGPCTPPAPYCVDSPSPPPSGCTLEAGKRSFRCLCA

Radius of gyration: 28.17 Å; Cα contacts (8 Å, |Δi|>4): 289; chains: 1; bounding box: 70×57×75 Å

Secondary structure (DSSP, 8-state):
-----------------------------------------------PPTT--SSPPPTT-B--SPTTEEEEE-GGGTSSEEEEEETTEEEEEE-SSPPPPSS-EEETTEEE-TT-EEEE----SSPPPPEEPPTTS-PPTTEEEEE-TTS-EEEEE-S--PPPPEEES--SSPPTTEEEPTTSSEEEE---

Mean predicted aligned error: 17.89 Å